Protein AF-0000000073397809 (afdb_homodimer)

Radius of gyration: 17.78 Å; Cα contacts (8 Å, |Δi|>4): 358; chains: 2; bounding box: 43×46×33 Å

Sequence (198 aa):
MPDFILLTRLSPEGLRSPSSLETLEKRTVKEIEQACPGVEWRHCYAILGPYDYLDIFSAPDIETAFKVSAILRTLGRSHAEVWAATEWRAFKAIIDSIGMPDFILLTRLSPEGLRSPSSLETLEKRTVKEIEQACPGVEWRHCYAILGPYDYLDIFSAPDIETAFKVSAILRTLGRSHAEVWAATEWRAFKAIIDSIG

Structure (mmCIF, N/CA/C/O backbone):
data_AF-0000000073397809-model_v1
#
loop_
_entity.id
_entity.type
_entity.pdbx_description
1 polymer 'GYD domain-containing protein'
#
loop_
_atom_site.group_PDB
_atom_site.id
_atom_site.type_symbol
_atom_site.label_atom_id
_atom_site.label_alt_id
_atom_site.label_comp_id
_atom_site.label_asym_id
_atom_site.label_entity_id
_atom_site.label_seq_id
_atom_site.pdbx_PDB_ins_code
_atom_site.Cartn_x
_atom_site.Cartn_y
_atom_site.Cartn_z
_atom_site.occupancy
_atom_site.B_iso_or_equiv
_atom_site.auth_seq_id
_atom_site.auth_comp_id
_atom_site.auth_asym_id
_atom_site.auth_atom_id
_atom_site.pdbx_PDB_model_num
ATOM 1 N N . MET A 1 1 ? -15.461 -0.096 -9.812 1 92.06 1 MET A N 1
ATOM 2 C CA . MET A 1 1 ? -15.078 -1.237 -8.984 1 92.06 1 MET A CA 1
ATOM 3 C C . MET A 1 1 ? -14.227 -0.79 -7.801 1 92.06 1 MET A C 1
ATOM 5 O O . MET A 1 1 ? -13.391 0.106 -7.938 1 92.06 1 MET A O 1
ATOM 9 N N . PRO A 1 2 ? -14.508 -1.405 -6.629 1 95.31 2 PRO A N 1
ATOM 10 C CA . PRO A 1 2 ? -13.703 -1.021 -5.465 1 95.31 2 PRO A CA 1
ATOM 11 C C . PRO A 1 2 ? -12.242 -1.427 -5.605 1 95.31 2 PRO A C 1
ATOM 13 O O . PRO A 1 2 ? -11.922 -2.365 -6.34 1 95.31 2 PRO A O 1
ATOM 16 N N . ASP A 1 3 ? -11.422 -0.668 -4.898 1 97.5 3 ASP A N 1
ATOM 17 C CA . ASP A 1 3 ? -9.992 -0.944 -4.867 1 97.5 3 ASP A CA 1
ATOM 18 C C . ASP A 1 3 ? -9.609 -1.74 -3.619 1 97.5 3 ASP A C 1
ATOM 20 O O . ASP A 1 3 ? -10.289 -1.646 -2.59 1 97.5 3 ASP A O 1
ATOM 24 N N . PHE A 1 4 ? -8.516 -2.486 -3.807 1 98.12 4 PHE A N 1
ATOM 25 C CA . PHE A 1 4 ? -7.98 -3.287 -2.709 1 98.12 4 PHE A CA 1
ATOM 26 C C . PHE A 1 4 ? -6.461 -3.215 -2.674 1 98.12 4 PHE A C 1
ATOM 28 O O . PHE A 1 4 ? -5.816 -3.084 -3.717 1 98.12 4 PHE A O 1
ATOM 35 N N . ILE A 1 5 ? -6.051 -3.27 -1.443 1 98.19 5 ILE A N 1
ATOM 36 C CA . ILE A 1 5 ? -4.621 -3.436 -1.206 1 98.19 5 ILE A CA 1
ATOM 37 C C . ILE A 1 5 ? -4.328 -4.879 -0.811 1 98.19 5 ILE A C 1
ATOM 39 O O . ILE A 1 5 ? -4.996 -5.441 0.061 1 98.19 5 ILE A O 1
ATOM 43 N N . LEU A 1 6 ? -3.42 -5.473 -1.523 1 97.38 6 LEU A N 1
ATOM 44 C CA . LEU A 1 6 ? -2.98 -6.836 -1.237 1 97.38 6 LEU A CA 1
ATOM 45 C C . LEU A 1 6 ? -1.543 -6.848 -0.727 1 97.38 6 LEU A C 1
ATOM 47 O O . LEU A 1 6 ? -0.63 -6.391 -1.419 1 97.38 6 LEU A O 1
ATOM 51 N N . LEU A 1 7 ? -1.368 -7.309 0.522 1 97.19 7 LEU A N 1
ATOM 52 C CA . LEU A 1 7 ? -0.037 -7.461 1.1 1 97.19 7 LEU A CA 1
ATOM 53 C C . LEU A 1 7 ? 0.373 -8.93 1.135 1 97.19 7 LEU A C 1
ATOM 55 O O . LEU A 1 7 ? -0.362 -9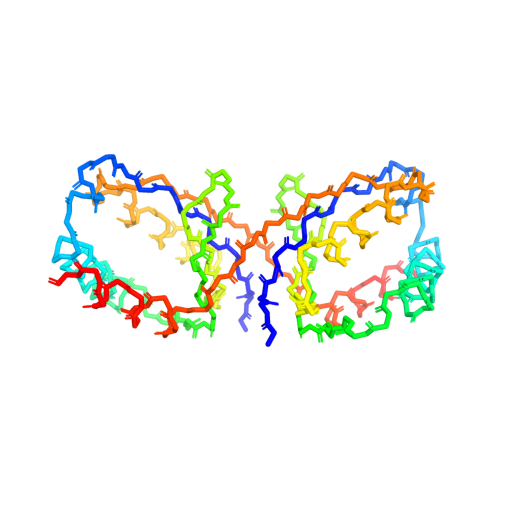.773 1.655 1 97.19 7 LEU A O 1
ATOM 59 N N . THR A 1 8 ? 1.57 -9.211 0.56 1 95.69 8 THR A N 1
ATOM 60 C CA . THR A 1 8 ? 2.016 -10.594 0.417 1 95.69 8 THR A CA 1
ATOM 61 C C . THR A 1 8 ? 3.391 -10.781 1.051 1 95.69 8 THR A C 1
ATOM 63 O O . THR A 1 8 ? 4.285 -9.953 0.866 1 95.69 8 THR A O 1
ATOM 66 N N . ARG A 1 9 ? 3.51 -11.812 1.874 1 94.56 9 ARG A N 1
ATOM 67 C CA . ARG A 1 9 ? 4.789 -12.32 2.359 1 94.56 9 ARG A CA 1
ATOM 68 C C . ARG A 1 9 ? 5.078 -13.703 1.798 1 94.56 9 ARG A C 1
ATOM 70 O O . ARG A 1 9 ? 4.266 -14.617 1.948 1 94.56 9 ARG A O 1
ATOM 77 N N . LEU A 1 10 ? 6.227 -13.844 1.147 1 91.44 10 LEU A N 1
ATOM 78 C CA . LEU A 1 10 ? 6.578 -15.125 0.535 1 91.44 10 LEU A CA 1
ATOM 79 C C . LEU A 1 10 ? 7.215 -16.062 1.558 1 91.44 10 LEU A C 1
ATOM 81 O O . LEU A 1 10 ? 7.953 -15.609 2.438 1 91.44 10 LEU A O 1
ATOM 85 N N . SER A 1 11 ? 6.859 -17.25 1.375 1 88.12 11 SER A N 1
ATOM 86 C CA . SER A 1 11 ? 7.551 -18.266 2.166 1 88.12 11 SER A CA 1
ATOM 87 C C . SER A 1 11 ? 9 -18.422 1.719 1 88.12 11 SER A C 1
ATOM 89 O O . SER A 1 11 ? 9.367 -17.984 0.627 1 88.12 11 SER A O 1
ATOM 91 N N . PRO A 1 12 ? 9.789 -19 2.6 1 84 12 PRO A N 1
ATOM 92 C CA . PRO A 1 12 ? 11.18 -19.234 2.209 1 84 12 PRO A CA 1
ATOM 93 C C . PRO A 1 12 ? 11.297 -20.062 0.926 1 84 12 PRO A C 1
ATOM 95 O O . PRO A 1 12 ? 12.203 -19.828 0.121 1 84 12 PRO A O 1
ATOM 98 N N . GLU A 1 13 ? 10.406 -20.984 0.665 1 78.62 13 GLU A N 1
ATOM 99 C CA . GLU A 1 13 ? 10.414 -21.797 -0.543 1 78.62 13 GLU A CA 1
ATOM 100 C C . GLU A 1 13 ? 10.172 -20.953 -1.788 1 78.62 13 GLU A C 1
ATOM 102 O O . GLU A 1 13 ? 10.688 -21.266 -2.865 1 78.62 13 GLU A O 1
ATOM 107 N N . GLY A 1 14 ? 9.398 -19.891 -1.672 1 72.31 14 GLY A N 1
ATOM 108 C CA . GLY A 1 14 ? 9.109 -18.984 -2.771 1 72.31 14 GLY A CA 1
ATOM 109 C C . GLY A 1 14 ? 10.266 -18.078 -3.123 1 72.31 14 GLY A C 1
ATOM 110 O O . GLY A 1 14 ? 10.352 -17.578 -4.246 1 72.31 14 GLY A O 1
ATOM 111 N N . LEU A 1 15 ? 11.156 -17.875 -2.17 1 76.44 15 LEU A N 1
ATOM 112 C CA . LEU A 1 15 ? 12.258 -16.938 -2.361 1 76.44 15 LEU A CA 1
ATOM 113 C C . LEU A 1 15 ? 13.555 -17.672 -2.674 1 76.44 15 LEU A C 1
ATOM 115 O O . LEU A 1 15 ? 14.633 -17.078 -2.635 1 76.44 15 LEU A O 1
ATOM 119 N N . ARG A 1 16 ? 13.555 -18.844 -3.152 1 75.12 16 ARG A N 1
ATOM 120 C CA . ARG A 1 16 ? 14.742 -19.688 -3.289 1 75.12 16 ARG A CA 1
ATOM 121 C C . ARG A 1 16 ? 15.656 -19.172 -4.391 1 75.12 16 ARG A C 1
ATOM 123 O O . ARG A 1 16 ? 16.875 -19.203 -4.254 1 75.12 16 ARG A O 1
ATOM 130 N N . SER A 1 17 ? 15.031 -18.828 -5.508 1 80 17 SER A N 1
ATOM 131 C CA . SER A 1 17 ? 15.805 -18.312 -6.633 1 80 17 SER A CA 1
ATOM 132 C C . SER A 1 17 ? 14.984 -17.344 -7.477 1 80 17 SER A C 1
ATOM 134 O O . SER A 1 17 ? 13.75 -17.344 -7.406 1 80 17 SER A O 1
ATOM 136 N N . PRO A 1 18 ? 15.719 -16.516 -8.156 1 81.94 18 PRO A N 1
ATOM 137 C CA . PRO A 1 18 ? 15.008 -15.633 -9.086 1 81.94 18 PRO A CA 1
ATOM 138 C C . PRO A 1 18 ? 14.094 -16.391 -10.047 1 81.94 18 PRO A C 1
ATOM 140 O O . PRO A 1 18 ? 12.992 -15.938 -10.359 1 81.94 18 PRO A O 1
ATOM 143 N N . SER A 1 19 ? 14.523 -17.453 -10.516 1 82.19 19 SER A N 1
ATOM 144 C CA . SER A 1 19 ? 13.727 -18.281 -11.422 1 82.19 19 SER A CA 1
ATOM 145 C C . SER A 1 19 ? 12.477 -18.812 -10.727 1 82.19 19 SER A C 1
ATOM 147 O O . SER A 1 19 ? 11.406 -18.891 -11.336 1 82.19 19 SER A O 1
ATOM 149 N N . SER A 1 20 ? 12.617 -19.125 -9.539 1 83.19 20 SER A N 1
ATOM 150 C CA . SER A 1 20 ? 11.492 -19.625 -8.766 1 83.19 20 SER A CA 1
ATOM 151 C C . SER A 1 20 ? 10.43 -18.547 -8.57 1 83.19 20 SER A C 1
ATOM 153 O O . SER A 1 20 ? 9.234 -18.812 -8.648 1 83.19 20 SER A O 1
ATOM 155 N N . LEU A 1 21 ? 10.875 -17.359 -8.398 1 83 21 LEU A N 1
ATOM 156 C CA . LEU A 1 21 ? 9.969 -16.234 -8.219 1 83 21 LEU A CA 1
ATOM 157 C C . LEU A 1 21 ? 9.18 -15.969 -9.492 1 83 21 LEU A C 1
ATOM 159 O O . LEU A 1 21 ? 7.977 -15.703 -9.438 1 83 21 LEU A O 1
ATOM 163 N N . GLU A 1 22 ? 9.898 -16 -10.562 1 84.19 22 GLU A N 1
ATOM 164 C CA . GLU A 1 22 ? 9.25 -15.773 -11.852 1 84.19 22 GLU A CA 1
ATOM 165 C C . GLU A 1 22 ? 8.188 -16.828 -12.133 1 84.19 22 GLU A C 1
ATOM 167 O O . GLU A 1 22 ? 7.09 -16.516 -12.602 1 84.19 22 GLU A O 1
ATOM 172 N N . THR A 1 23 ? 8.57 -18.047 -11.914 1 85.25 23 THR A N 1
ATOM 173 C CA . THR A 1 23 ? 7.641 -19.156 -12.133 1 85.25 23 THR A CA 1
ATOM 174 C C . THR A 1 23 ? 6.406 -19.016 -11.25 1 85.25 23 THR A C 1
ATOM 176 O O . THR A 1 23 ? 5.281 -19.203 -11.703 1 85.25 23 THR A O 1
ATOM 179 N N . LEU A 1 24 ? 6.648 -18.688 -10 1 84.12 24 LEU A N 1
ATOM 180 C CA . LEU A 1 24 ? 5.559 -18.484 -9.055 1 84.12 24 LEU A CA 1
ATOM 181 C C . LEU A 1 24 ? 4.652 -17.344 -9.492 1 84.12 24 LEU A C 1
ATOM 183 O O . LEU A 1 24 ? 3.424 -17.469 -9.445 1 84.12 24 LEU A O 1
ATOM 187 N N . GLU A 1 25 ? 5.23 -16.266 -9.852 1 85.94 25 GLU A N 1
ATOM 188 C CA . GLU A 1 25 ? 4.469 -15.117 -10.328 1 85.94 25 GLU A CA 1
ATOM 189 C C . GLU A 1 25 ? 3.58 -15.5 -11.508 1 85.94 25 GLU A C 1
ATOM 191 O O . GLU A 1 25 ? 2.391 -15.172 -11.523 1 85.94 25 GLU A O 1
ATOM 196 N N . LYS A 1 26 ? 4.156 -16.188 -12.516 1 88.75 26 LYS A N 1
ATOM 197 C CA . LYS A 1 26 ? 3.416 -16.578 -13.711 1 88.75 26 LYS A CA 1
ATOM 198 C C . LYS A 1 26 ? 2.256 -17.516 -13.359 1 88.75 26 LYS A C 1
ATOM 200 O O . LYS A 1 26 ? 1.149 -17.359 -13.883 1 88.75 26 LYS A O 1
ATOM 205 N N . ARG A 1 27 ? 2.551 -18.438 -12.531 1 89.75 27 ARG A N 1
ATOM 206 C CA . ARG A 1 27 ? 1.516 -19.375 -12.102 1 89.75 27 ARG A CA 1
ATOM 207 C C . ARG A 1 27 ? 0.392 -18.641 -11.375 1 89.75 27 ARG A C 1
ATOM 209 O O . ARG A 1 27 ? -0.787 -18.875 -11.648 1 89.75 27 ARG A O 1
ATOM 216 N N . THR A 1 28 ? 0.747 -17.828 -10.422 1 90.75 28 THR A N 1
ATOM 217 C CA . THR A 1 28 ? -0.218 -17.078 -9.617 1 90.75 28 THR A CA 1
ATOM 218 C C . THR A 1 28 ? -1.094 -16.203 -10.5 1 90.75 28 THR A C 1
ATOM 220 O O . THR A 1 28 ? -2.32 -16.203 -10.375 1 90.75 28 THR A O 1
ATOM 223 N N . VAL A 1 29 ? -0.508 -15.516 -11.438 1 89.06 29 VAL A N 1
ATOM 224 C CA . VAL A 1 29 ? -1.222 -14.617 -12.336 1 89.06 29 VAL A CA 1
ATOM 225 C C . VAL A 1 29 ? -2.203 -15.414 -13.195 1 89.06 29 VAL A C 1
ATOM 227 O O . VAL A 1 29 ? -3.359 -15.016 -13.359 1 89.06 29 VAL A O 1
ATOM 230 N N . LYS A 1 30 ? -1.712 -16.469 -13.719 1 92.88 30 LYS A N 1
ATOM 231 C CA . LYS A 1 30 ? -2.559 -17.328 -14.547 1 92.88 30 LYS A CA 1
ATOM 232 C C . LYS A 1 30 ? -3.77 -17.828 -13.766 1 92.88 30 LYS A C 1
ATOM 234 O O . LYS A 1 30 ? -4.895 -17.797 -14.273 1 92.88 30 LYS A O 1
ATOM 239 N N . GLU A 1 31 ? -3.555 -18.297 -12.578 1 94.44 31 GLU A N 1
ATOM 240 C CA . GLU A 1 31 ? -4.637 -18.797 -11.742 1 94.44 31 GLU A CA 1
ATOM 241 C C . GLU A 1 31 ? -5.648 -17.703 -11.414 1 94.44 31 GLU A C 1
ATOM 243 O O . GLU A 1 31 ? -6.855 -17.938 -11.461 1 94.44 31 GLU A O 1
ATOM 248 N N . ILE A 1 32 ? -5.199 -16.562 -11.086 1 94.44 32 ILE A N 1
ATOM 249 C CA . ILE A 1 32 ? -6.078 -15.453 -10.742 1 94.44 32 ILE A CA 1
ATOM 250 C C . ILE A 1 32 ? -6.871 -15.016 -11.969 1 94.44 32 ILE A C 1
ATOM 252 O O . ILE A 1 32 ? -8.07 -14.742 -11.875 1 94.44 32 ILE A O 1
ATOM 256 N N . GLU A 1 33 ? -6.215 -14.93 -13.086 1 92.88 33 GLU A N 1
ATOM 257 C CA . GLU A 1 33 ? -6.883 -14.547 -14.328 1 92.88 33 GLU A CA 1
ATOM 258 C C . GLU A 1 33 ? -8.023 -15.508 -14.656 1 92.88 33 GLU A C 1
ATOM 260 O O . GLU A 1 33 ? -9.078 -15.086 -15.141 1 92.88 33 GLU A O 1
ATOM 265 N N . GLN A 1 34 ? -7.805 -16.719 -14.438 1 94.69 34 GLN A N 1
ATOM 266 C CA . GLN A 1 34 ? -8.789 -17.734 -14.742 1 94.69 34 GLN A CA 1
ATOM 267 C C . GLN A 1 34 ? -9.922 -17.734 -13.719 1 94.69 34 GLN A C 1
ATOM 269 O O . GLN A 1 34 ? -11.102 -17.797 -14.078 1 94.69 34 GLN A O 1
ATOM 274 N N . ALA A 1 35 ? -9.617 -17.656 -12.469 1 95.25 35 ALA A N 1
ATOM 275 C CA . ALA A 1 35 ? -10.57 -17.828 -11.375 1 95.25 35 ALA A CA 1
ATOM 276 C C . ALA A 1 35 ? -11.289 -16.531 -11.047 1 95.25 35 ALA A C 1
ATOM 278 O O . ALA A 1 35 ? -12.375 -16.547 -10.469 1 95.25 35 ALA A O 1
ATOM 279 N N . CYS A 1 36 ? -10.781 -15.414 -11.266 1 95.62 36 CYS A N 1
ATOM 280 C CA . CYS A 1 36 ? -11.312 -14.117 -10.867 1 95.62 36 CYS A CA 1
ATOM 281 C C . CYS A 1 36 ? -11.328 -13.156 -12.047 1 95.62 36 CYS A C 1
ATOM 283 O O . CYS A 1 36 ? -10.648 -12.125 -12.031 1 95.62 36 CYS A O 1
ATOM 285 N N . PRO A 1 37 ? -12.32 -13.57 -12.914 1 88.56 37 PRO A N 1
ATOM 286 C CA . PRO A 1 37 ? -12.453 -12.633 -14.031 1 88.56 37 PRO A CA 1
ATOM 287 C C . PRO A 1 37 ? -12.938 -11.258 -13.594 1 88.56 37 PRO A C 1
ATOM 289 O O . PRO A 1 37 ? -13.742 -11.148 -12.664 1 88.56 37 PRO A O 1
ATOM 292 N N . GLY A 1 38 ? -12.281 -10.211 -13.859 1 93.25 38 GLY A N 1
ATOM 293 C CA . GLY A 1 38 ? -12.688 -8.859 -13.516 1 93.25 38 GLY A CA 1
ATOM 294 C C . GLY A 1 38 ? -11.688 -8.141 -12.633 1 93.25 38 GLY A C 1
ATOM 295 O O . GLY A 1 38 ? -11.867 -6.957 -12.32 1 93.25 38 GLY A O 1
ATOM 296 N N . VAL A 1 39 ? -10.805 -8.977 -12.141 1 96 39 VAL A N 1
ATOM 297 C CA . VAL A 1 39 ? -9.734 -8.344 -11.375 1 96 39 VAL A CA 1
ATOM 298 C C . VAL A 1 39 ? -8.836 -7.535 -12.312 1 96 39 VAL A C 1
ATOM 300 O O . VAL A 1 39 ? -8.492 -7.996 -13.398 1 96 39 VAL A O 1
ATOM 303 N N . GLU A 1 40 ? -8.555 -6.301 -11.961 1 96 40 GLU A N 1
ATOM 304 C CA . GLU A 1 40 ? -7.633 -5.441 -12.695 1 96 40 GLU A CA 1
ATOM 305 C C . GLU A 1 40 ? -6.465 -5.004 -11.812 1 96 40 GLU A C 1
ATOM 307 O O . GLU A 1 40 ? -6.66 -4.32 -10.812 1 96 40 GLU A O 1
ATOM 312 N N . TRP A 1 41 ? -5.34 -5.371 -12.25 1 94.69 41 TRP A N 1
ATOM 313 C CA . TRP A 1 41 ? -4.129 -4.992 -11.523 1 94.69 41 TRP A CA 1
ATOM 314 C C . TRP A 1 41 ? -3.719 -3.562 -11.859 1 94.69 41 TRP A C 1
ATOM 316 O O . TRP A 1 41 ? -3.682 -3.178 -13.031 1 94.69 41 TRP A O 1
ATOM 326 N N . ARG A 1 42 ? -3.379 -2.775 -10.82 1 94.5 42 ARG A N 1
ATOM 327 C CA . ARG A 1 42 ? -3.029 -1.374 -11.023 1 94.5 42 ARG A CA 1
ATOM 328 C C . ARG A 1 42 ? -1.549 -1.134 -10.75 1 94.5 42 ARG A C 1
ATOM 330 O O . ARG A 1 42 ? -0.825 -0.633 -11.609 1 94.5 42 ARG A O 1
ATOM 337 N N . HIS A 1 43 ? -1.15 -1.484 -9.562 1 95 43 HIS A N 1
ATOM 338 C CA . HIS A 1 43 ? 0.241 -1.293 -9.172 1 95 43 HIS A CA 1
ATOM 339 C C . HIS A 1 43 ? 0.775 -2.51 -8.422 1 95 43 HIS A C 1
ATOM 341 O O . HIS A 1 43 ? 0.02 -3.205 -7.738 1 95 43 HIS A O 1
ATOM 347 N N . CYS A 1 44 ? 1.996 -2.779 -8.633 1 95.19 44 CYS A N 1
ATOM 348 C CA . CYS A 1 44 ? 2.729 -3.779 -7.863 1 95.19 44 CYS A CA 1
ATOM 349 C C . CYS A 1 44 ? 4.086 -3.244 -7.426 1 95.19 44 CYS A C 1
ATOM 351 O O . CYS A 1 44 ? 4.832 -2.693 -8.242 1 95.19 44 CYS A O 1
ATOM 353 N N . TYR A 1 45 ? 4.336 -3.373 -6.117 1 96.88 45 TYR A N 1
ATOM 354 C CA . TYR A 1 45 ? 5.602 -2.922 -5.547 1 96.88 45 TYR A CA 1
ATOM 355 C C . TYR A 1 45 ? 6.285 -4.047 -4.781 1 96.88 45 TYR A C 1
ATOM 357 O O . TYR A 1 45 ? 5.629 -4.797 -4.055 1 96.88 45 TYR A O 1
ATOM 365 N N . ALA A 1 46 ? 7.609 -4.133 -4.984 1 95.75 46 ALA A N 1
ATOM 366 C CA . ALA A 1 46 ? 8.438 -4.824 -4 1 95.75 46 ALA A CA 1
ATOM 367 C C . ALA A 1 46 ? 8.766 -3.912 -2.824 1 95.75 46 ALA A C 1
ATOM 369 O O . ALA A 1 46 ? 9.086 -2.734 -3.014 1 95.75 46 ALA A O 1
ATOM 370 N N . ILE A 1 47 ? 8.656 -4.457 -1.576 1 96 47 ILE A N 1
ATOM 371 C CA . ILE A 1 47 ? 8.719 -3.602 -0.396 1 96 47 ILE A CA 1
ATOM 372 C C . ILE A 1 47 ? 9.805 -4.113 0.552 1 96 47 ILE A C 1
ATOM 374 O O . ILE A 1 47 ? 10.055 -5.32 0.625 1 96 47 ILE A O 1
ATOM 378 N N . LEU A 1 48 ? 10.523 -3.125 1.108 1 93.62 48 LEU A N 1
ATOM 379 C CA . LEU A 1 48 ? 11.359 -3.41 2.271 1 93.62 48 LEU A CA 1
ATOM 380 C C . LEU A 1 48 ? 10.602 -3.125 3.564 1 93.62 48 LEU A C 1
ATOM 382 O O . LEU A 1 48 ? 10.711 -2.037 4.129 1 93.62 48 LEU A O 1
ATOM 386 N N . GLY A 1 49 ? 9.852 -3.982 4.047 1 93.06 49 GLY A N 1
ATOM 387 C CA . GLY A 1 49 ? 8.984 -3.953 5.219 1 93.06 49 GLY A CA 1
ATOM 388 C C . GLY A 1 49 ? 8.547 -5.332 5.672 1 93.06 49 GLY A C 1
ATOM 389 O O . GLY A 1 49 ? 9.219 -6.324 5.391 1 93.06 49 GLY A O 1
ATOM 390 N N . PRO A 1 50 ? 7.496 -5.359 6.473 1 94.62 50 PRO A N 1
ATOM 391 C CA . PRO A 1 50 ? 7.086 -6.656 7.023 1 94.62 50 PRO A CA 1
ATOM 392 C C . PRO A 1 50 ? 6.512 -7.594 5.965 1 94.62 50 PRO A C 1
ATOM 394 O O . PRO A 1 50 ? 6.242 -8.758 6.25 1 94.62 50 PRO A O 1
ATOM 397 N N . TYR A 1 51 ? 6.266 -7.109 4.77 1 95.69 51 TYR A N 1
ATOM 398 C CA . TYR A 1 51 ? 5.828 -7.883 3.613 1 95.69 51 TYR A CA 1
ATOM 399 C C . TYR A 1 51 ? 6.844 -7.797 2.482 1 95.69 51 TYR A C 1
ATOM 401 O O . TYR A 1 51 ? 7.77 -6.984 2.531 1 95.69 51 TYR A O 1
ATOM 409 N N . ASP A 1 52 ? 6.664 -8.625 1.514 1 94.44 52 ASP A N 1
ATOM 410 C CA . ASP A 1 52 ? 7.578 -8.625 0.375 1 94.44 52 ASP A CA 1
ATOM 411 C C . ASP A 1 52 ? 7.004 -7.82 -0.789 1 94.44 52 ASP A C 1
ATOM 413 O O . ASP A 1 52 ? 7.75 -7.184 -1.536 1 94.44 52 ASP A O 1
ATOM 417 N N . TYR A 1 53 ? 5.621 -7.867 -0.874 1 95.44 53 TYR A N 1
ATOM 418 C CA . TYR A 1 53 ? 4.977 -7.191 -1.994 1 95.44 53 TYR A CA 1
ATOM 419 C C . TYR A 1 53 ? 3.721 -6.457 -1.538 1 95.44 53 TYR A C 1
ATOM 421 O O . TYR A 1 53 ? 3.041 -6.895 -0.607 1 95.44 53 TYR A O 1
ATOM 429 N N . LEU A 1 54 ? 3.461 -5.395 -2.221 1 97.38 54 LEU A N 1
ATOM 430 C CA . LEU A 1 54 ? 2.203 -4.664 -2.119 1 97.38 54 LEU A CA 1
ATOM 431 C C . LEU A 1 54 ? 1.58 -4.457 -3.494 1 97.38 54 LEU A C 1
ATOM 433 O O . LEU A 1 54 ? 2.207 -3.881 -4.387 1 97.38 54 LEU A O 1
ATOM 437 N N . ASP A 1 55 ? 0.406 -4.922 -3.639 1 96.88 55 ASP A N 1
ATOM 438 C CA . ASP A 1 55 ? -0.342 -4.758 -4.883 1 96.88 55 ASP A CA 1
ATOM 439 C C . ASP A 1 55 ? -1.6 -3.922 -4.66 1 96.88 55 ASP A C 1
ATOM 441 O O . ASP A 1 55 ? -2.236 -4.012 -3.607 1 96.88 55 ASP A O 1
ATOM 445 N N . ILE A 1 56 ? -1.892 -3.156 -5.59 1 97.69 56 ILE A N 1
ATOM 446 C CA . ILE A 1 56 ? -3.172 -2.463 -5.668 1 97.69 56 ILE A CA 1
ATOM 447 C C . ILE A 1 56 ? -3.969 -2.98 -6.863 1 97.69 56 ILE A C 1
ATOM 449 O O . ILE A 1 56 ? -3.453 -3.033 -7.984 1 97.69 56 ILE A O 1
ATOM 453 N N . PHE A 1 57 ? -5.16 -3.412 -6.59 1 97.06 57 PHE A N 1
ATOM 454 C CA . PHE A 1 57 ? -5.984 -3.936 -7.676 1 97.06 57 PHE A CA 1
ATOM 455 C C . PHE A 1 57 ? -7.453 -3.588 -7.453 1 97.06 57 PHE A C 1
ATOM 457 O O . PHE A 1 57 ? -7.844 -3.189 -6.355 1 97.06 57 PHE A O 1
ATOM 464 N N . SER A 1 58 ? -8.125 -3.615 -8.531 1 97.38 58 SER A N 1
ATOM 465 C CA . SER A 1 58 ? -9.578 -3.471 -8.453 1 97.38 58 SER A CA 1
ATOM 466 C C . SER A 1 58 ? -10.281 -4.801 -8.703 1 97.38 58 SER A C 1
ATOM 468 O O . SER A 1 58 ? -9.758 -5.656 -9.422 1 97.38 58 SER A O 1
ATOM 470 N N . ALA A 1 59 ? -11.352 -5.051 -8.055 1 97.5 59 ALA A N 1
ATOM 471 C CA . ALA A 1 59 ? -12.195 -6.234 -8.203 1 97.5 59 ALA A CA 1
ATOM 472 C C . ALA A 1 59 ? -13.672 -5.867 -8.172 1 97.5 59 ALA A C 1
ATOM 474 O O . ALA A 1 59 ? -14.047 -4.832 -7.621 1 97.5 59 ALA A O 1
ATOM 475 N N . PRO A 1 60 ? -14.523 -6.715 -8.766 1 96.56 60 PRO A N 1
ATOM 476 C CA . PRO A 1 60 ? -15.945 -6.379 -8.82 1 96.56 60 PRO A CA 1
ATOM 477 C C . PRO A 1 60 ? -16.609 -6.383 -7.445 1 96.56 60 PRO A C 1
ATOM 479 O O . PRO A 1 60 ? -17.625 -5.723 -7.246 1 96.56 60 PRO A O 1
ATOM 482 N N . ASP A 1 61 ? -16.094 -7.191 -6.516 1 95 61 ASP A N 1
ATOM 483 C CA . ASP A 1 61 ? -16.641 -7.273 -5.168 1 95 61 ASP A CA 1
ATOM 484 C C . ASP A 1 61 ? -15.625 -7.844 -4.184 1 95 61 ASP A C 1
ATOM 486 O O . ASP A 1 61 ? -14.531 -8.234 -4.582 1 95 61 ASP A O 1
ATOM 490 N N . ILE A 1 62 ? -16.062 -7.855 -2.889 1 93.75 62 ILE A N 1
ATOM 491 C CA . ILE A 1 62 ? -15.156 -8.281 -1.827 1 93.75 62 ILE A CA 1
ATOM 492 C C . ILE A 1 62 ? -14.922 -9.781 -1.92 1 93.75 62 ILE A C 1
ATOM 494 O O . ILE A 1 62 ? -13.828 -10.266 -1.608 1 93.75 62 ILE A O 1
ATOM 498 N N . GLU A 1 63 ? -15.922 -10.477 -2.303 1 95.31 63 GLU A N 1
ATOM 499 C CA . GLU A 1 63 ? -15.773 -11.922 -2.443 1 95.31 63 GLU A CA 1
ATOM 500 C C . GLU A 1 63 ? -14.68 -12.266 -3.447 1 95.31 63 GLU A C 1
ATOM 502 O O . GLU A 1 63 ? -13.844 -13.133 -3.188 1 95.31 63 GLU A O 1
ATOM 507 N N . THR A 1 64 ? -14.711 -11.562 -4.566 1 96.94 64 THR A N 1
ATOM 508 C CA . THR A 1 64 ? -13.68 -11.773 -5.582 1 96.94 64 THR A CA 1
ATOM 509 C C . THR A 1 64 ? -12.305 -11.375 -5.051 1 96.94 64 THR A C 1
ATOM 511 O O . THR A 1 64 ? -11.32 -12.078 -5.293 1 96.94 64 THR A O 1
ATOM 514 N N . ALA A 1 65 ? -12.25 -10.281 -4.371 1 96.38 65 ALA A N 1
ATOM 515 C CA . ALA A 1 65 ? -10.984 -9.852 -3.773 1 96.38 65 ALA A CA 1
ATOM 516 C C . ALA A 1 65 ? -10.469 -10.898 -2.785 1 96.38 65 ALA A C 1
ATOM 518 O O . ALA A 1 65 ? -9.273 -11.18 -2.746 1 96.38 65 ALA A O 1
ATOM 519 N N . PHE A 1 66 ? -11.344 -11.438 -2.006 1 95.12 66 PHE A N 1
ATOM 520 C CA . PHE A 1 66 ? -10.969 -12.477 -1.052 1 95.12 66 PHE A CA 1
ATOM 521 C C . PHE A 1 66 ? -10.477 -13.727 -1.774 1 95.12 66 PHE A C 1
ATOM 523 O O . PHE A 1 66 ? -9.539 -14.383 -1.317 1 95.12 66 PHE A O 1
ATOM 530 N N . LYS A 1 67 ? -11.133 -14.031 -2.822 1 96.12 67 LYS A N 1
ATOM 531 C CA . LYS A 1 67 ? -10.719 -15.18 -3.627 1 96.12 67 LYS A CA 1
ATOM 532 C C . LYS A 1 67 ? -9.281 -15.023 -4.109 1 96.12 67 LYS A C 1
ATOM 534 O O . LYS A 1 67 ? -8.523 -15.992 -4.148 1 96.12 67 LYS A O 1
ATOM 539 N N . VAL A 1 68 ? -8.898 -13.836 -4.484 1 96.12 68 VAL A N 1
ATOM 540 C CA . VAL A 1 68 ? -7.523 -13.562 -4.895 1 96.12 68 VAL A CA 1
ATOM 541 C C . VAL A 1 68 ? -6.562 -13.961 -3.777 1 96.12 68 VAL A C 1
ATOM 543 O O . VAL A 1 68 ? -5.586 -14.68 -4.02 1 96.12 68 VAL A O 1
ATOM 546 N N . SER A 1 69 ? -6.809 -13.516 -2.52 1 94.75 69 SER A N 1
ATOM 547 C CA . SER A 1 69 ? -5.941 -13.852 -1.395 1 94.75 69 SER A CA 1
ATOM 548 C C . SER A 1 69 ? -5.953 -15.344 -1.111 1 94.75 69 SER A C 1
ATOM 550 O O . SER A 1 69 ? -4.922 -15.93 -0.768 1 94.75 69 SER A O 1
ATOM 552 N N . ALA A 1 70 ? -7.164 -15.938 -1.257 1 94.69 70 ALA A N 1
ATOM 553 C CA . ALA A 1 70 ? -7.285 -17.375 -1.019 1 94.69 70 ALA A CA 1
ATOM 554 C C . ALA A 1 70 ? -6.441 -18.172 -2.008 1 94.69 70 ALA A C 1
ATOM 556 O O . ALA A 1 70 ? -5.762 -19.125 -1.628 1 94.69 70 ALA A O 1
ATOM 557 N N . ILE A 1 71 ? -6.438 -17.734 -3.238 1 94.38 71 ILE A N 1
ATOM 558 C CA . ILE A 1 71 ? -5.637 -18.391 -4.27 1 94.38 71 ILE A CA 1
ATOM 559 C C . ILE A 1 71 ? -4.156 -18.312 -3.906 1 94.38 71 ILE A C 1
ATOM 561 O O . ILE A 1 71 ? -3.445 -19.312 -3.938 1 94.38 71 ILE A O 1
ATOM 565 N N . LEU A 1 72 ? -3.674 -17.156 -3.525 1 92.19 72 LEU A N 1
ATOM 566 C CA . LEU A 1 72 ? -2.275 -16.969 -3.15 1 92.19 72 LEU A CA 1
ATOM 567 C C . LEU A 1 72 ? -1.898 -17.875 -1.983 1 92.19 72 LEU A C 1
ATOM 569 O O . LEU A 1 72 ? -0.824 -18.484 -1.985 1 92.19 72 LEU A O 1
ATOM 573 N N . ARG A 1 73 ? -2.775 -17.969 -1.042 1 89.69 73 ARG A N 1
ATOM 574 C CA . ARG A 1 73 ? -2.506 -18.75 0.155 1 89.69 73 ARG A CA 1
ATOM 575 C C . ARG A 1 73 ? -2.518 -20.25 -0.159 1 89.69 73 ARG A C 1
ATOM 577 O O . ARG A 1 73 ? -1.745 -21.016 0.418 1 89.69 73 ARG A O 1
ATOM 584 N N . THR A 1 74 ? -3.365 -20.625 -1.034 1 88.94 74 THR A N 1
ATOM 585 C CA . THR A 1 74 ? -3.5 -22.047 -1.343 1 88.94 74 THR A CA 1
ATOM 586 C C . THR A 1 74 ? -2.303 -22.547 -2.146 1 88.94 74 THR A C 1
ATOM 588 O O . THR A 1 74 ? -1.964 -23.734 -2.1 1 88.94 74 THR A O 1
ATOM 591 N N . LEU A 1 75 ? -1.665 -21.594 -2.805 1 86.62 75 LEU A N 1
ATOM 592 C CA . LEU A 1 75 ? -0.47 -21.969 -3.553 1 86.62 75 LEU A CA 1
ATOM 593 C C . LEU A 1 75 ? 0.702 -22.234 -2.611 1 86.62 75 LEU A C 1
ATOM 595 O O . LEU A 1 75 ? 1.701 -22.828 -3.008 1 86.62 75 LEU A O 1
ATOM 599 N N . GLY A 1 76 ? 0.537 -22.016 -1.274 1 77.5 76 GLY A N 1
ATOM 600 C CA . GLY A 1 76 ? 1.432 -22.422 -0.203 1 77.5 76 GLY A CA 1
ATOM 601 C C . GLY A 1 76 ? 2.719 -21.609 -0.162 1 77.5 76 GLY A C 1
ATOM 602 O O . GLY A 1 76 ? 3.615 -21.906 0.629 1 77.5 76 GLY A O 1
ATOM 603 N N . ARG A 1 77 ? 2.865 -20.625 -0.872 1 76.75 77 ARG A N 1
ATOM 604 C CA . ARG A 1 77 ? 4.148 -19.938 -0.929 1 76.75 77 ARG A CA 1
ATOM 605 C C . ARG A 1 77 ? 4.012 -18.5 -0.454 1 76.75 77 ARG A C 1
ATOM 607 O O . ARG A 1 77 ? 4.953 -17.703 -0.567 1 76.75 77 ARG A O 1
ATOM 614 N N . SER A 1 78 ? 2.781 -18.281 0.218 1 88.31 78 SER A N 1
ATOM 615 C CA . SER A 1 78 ? 2.641 -16.875 0.584 1 88.31 78 SER A CA 1
ATOM 616 C C . SER A 1 78 ? 1.609 -16.703 1.692 1 88.31 78 SER A C 1
ATOM 618 O O . SER A 1 78 ? 0.711 -17.531 1.854 1 88.31 78 SER A O 1
ATOM 620 N N . HIS A 1 79 ? 1.858 -15.812 2.58 1 93 79 HIS A N 1
ATOM 621 C CA . HIS A 1 79 ? 0.826 -15.148 3.371 1 93 79 HIS A CA 1
ATOM 622 C C . HIS A 1 79 ? 0.286 -13.914 2.652 1 93 79 HIS A C 1
ATOM 624 O O . HIS A 1 79 ? 1.057 -13.125 2.104 1 93 79 HIS A O 1
ATOM 630 N N . ALA A 1 80 ? -1.003 -13.852 2.641 1 94.62 80 ALA A N 1
ATOM 631 C CA . ALA A 1 80 ? -1.611 -12.758 1.888 1 94.62 80 ALA A CA 1
ATOM 632 C C . ALA A 1 80 ? -2.77 -12.141 2.662 1 94.62 80 ALA A C 1
ATOM 634 O O . ALA A 1 80 ? -3.635 -12.852 3.176 1 94.62 80 ALA A O 1
ATOM 635 N N . GLU A 1 81 ? -2.77 -10.805 2.756 1 95.19 81 GLU A N 1
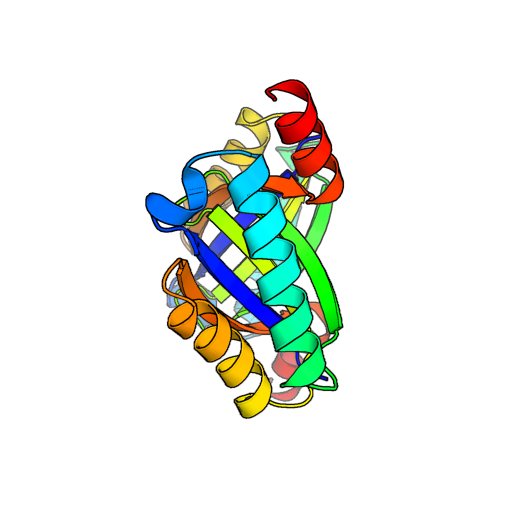ATOM 636 C CA . GLU A 1 81 ? -3.852 -10.016 3.334 1 95.19 81 GLU A CA 1
ATOM 637 C C . GLU A 1 81 ? -4.441 -9.047 2.307 1 95.19 81 GLU A C 1
ATOM 639 O O . GLU A 1 81 ? -3.705 -8.438 1.531 1 95.19 81 GLU A O 1
ATOM 644 N N . VAL A 1 82 ? -5.75 -8.961 2.375 1 96.62 82 VAL A N 1
ATOM 645 C CA . VAL A 1 82 ? -6.438 -8.023 1.491 1 96.62 82 VAL A CA 1
ATOM 646 C C . VAL A 1 82 ? -7.188 -6.988 2.322 1 96.62 82 VAL A C 1
ATOM 648 O O . VAL A 1 82 ? -7.93 -7.34 3.242 1 96.62 82 VAL A O 1
ATOM 651 N N . TRP A 1 83 ? -6.941 -5.758 1.979 1 97.19 83 TRP A N 1
ATOM 652 C CA . TRP A 1 83 ? -7.625 -4.648 2.639 1 97.19 83 TRP A CA 1
ATOM 653 C C . TRP A 1 83 ? -8.461 -3.854 1.642 1 97.19 83 TRP A C 1
ATOM 655 O O . TRP A 1 83 ? -7.996 -3.547 0.541 1 97.19 83 TRP A O 1
ATOM 665 N N . ALA A 1 84 ? -9.688 -3.545 2.037 1 97.06 84 ALA A N 1
ATOM 666 C CA . ALA A 1 84 ? -10.477 -2.633 1.212 1 97.06 84 ALA A CA 1
ATOM 667 C C . ALA A 1 84 ? -9.875 -1.23 1.218 1 97.06 84 ALA A C 1
ATOM 669 O O . ALA A 1 84 ? -9.375 -0.767 2.244 1 97.06 84 ALA A O 1
ATOM 670 N N . ALA A 1 85 ? -9.875 -0.609 0.06 1 97.62 85 ALA A N 1
ATOM 671 C CA . ALA A 1 85 ? -9.258 0.705 -0.094 1 97.62 85 ALA A CA 1
ATOM 672 C C . ALA A 1 85 ? -10.125 1.625 -0.947 1 97.62 85 ALA A C 1
ATOM 674 O O . ALA A 1 85 ? -10.75 1.179 -1.91 1 97.62 85 ALA A O 1
ATOM 675 N N . THR A 1 86 ? -10.172 2.844 -0.564 1 96.12 86 THR A N 1
ATOM 676 C CA . THR A 1 86 ? -10.844 3.895 -1.319 1 96.12 86 THR A CA 1
ATOM 677 C C . THR A 1 86 ? -9.891 5.047 -1.609 1 96.12 86 THR A C 1
ATOM 679 O O . THR A 1 86 ? -9.273 5.602 -0.692 1 96.12 86 THR A O 1
ATOM 682 N N . GLU A 1 87 ? -9.742 5.305 -2.941 1 95.12 87 GLU A N 1
ATOM 683 C CA . GLU A 1 87 ? -8.867 6.418 -3.305 1 95.12 87 GLU A CA 1
ATOM 684 C C . GLU A 1 87 ? -9.305 7.707 -2.621 1 95.12 87 GLU A C 1
ATOM 686 O O . GLU A 1 87 ? -10.5 7.93 -2.412 1 95.12 87 GLU A O 1
ATOM 691 N N . TRP A 1 88 ? -8.406 8.617 -2.459 1 90.25 88 TRP A N 1
ATOM 692 C CA . TRP A 1 88 ? -8.555 9.766 -1.578 1 90.25 88 TRP A CA 1
ATOM 693 C C . TRP A 1 88 ? -9.703 10.656 -2.035 1 90.25 88 TRP A C 1
ATOM 695 O O . TRP A 1 88 ? -10.523 11.086 -1.224 1 90.25 88 TRP A O 1
ATOM 705 N N . ARG A 1 89 ? -9.727 10.961 -3.314 1 90.38 89 ARG A N 1
ATOM 706 C CA . ARG A 1 89 ? -10.781 11.836 -3.83 1 90.38 89 ARG A CA 1
ATOM 707 C C . ARG A 1 89 ? -12.156 11.266 -3.529 1 90.38 89 ARG A C 1
ATOM 709 O O . ARG A 1 89 ? -13.047 11.984 -3.07 1 90.38 89 ARG A O 1
ATOM 716 N N . ALA A 1 90 ? -12.336 10 -3.787 1 92 90 ALA A N 1
ATOM 717 C CA . ALA A 1 90 ? -13.602 9.32 -3.52 1 92 90 ALA A CA 1
ATOM 718 C C . ALA A 1 90 ? -13.906 9.297 -2.023 1 92 90 ALA A C 1
ATOM 720 O O . ALA A 1 90 ? -15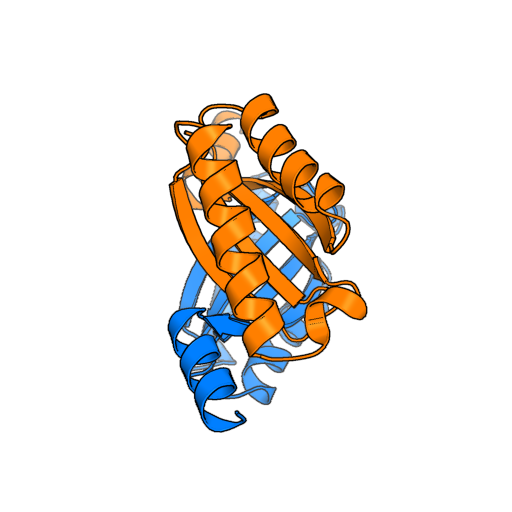.055 9.453 -1.613 1 92 90 ALA A O 1
ATOM 721 N N . PHE A 1 91 ? -12.922 9.141 -1.26 1 92.12 91 PHE A N 1
ATOM 722 C CA . PHE A 1 91 ? -13.109 9.086 0.186 1 92.12 91 PHE A CA 1
ATOM 723 C C . PHE A 1 91 ? -13.578 10.43 0.726 1 92.12 91 PHE A C 1
ATOM 725 O O . PHE A 1 91 ? -14.453 10.484 1.586 1 92.12 91 PHE A O 1
ATOM 732 N N . LYS A 1 92 ? -12.945 11.422 0.242 1 89 92 LYS A N 1
ATOM 733 C CA . LYS A 1 92 ? -13.352 12.758 0.663 1 89 92 LYS A CA 1
ATOM 734 C C . LYS A 1 92 ? -14.828 13 0.364 1 89 92 LYS A C 1
ATOM 736 O O . LYS A 1 92 ? -15.531 13.625 1.157 1 89 92 LYS A O 1
ATOM 741 N N . ALA A 1 93 ? -15.305 12.531 -0.792 1 90.62 93 ALA A N 1
ATOM 742 C CA . ALA A 1 93 ? -16.703 12.672 -1.164 1 90.62 93 ALA A CA 1
ATOM 743 C C . ALA A 1 93 ? -17.609 11.961 -0.16 1 90.62 93 ALA A C 1
ATOM 745 O O . ALA A 1 93 ? -18.688 12.453 0.169 1 90.62 93 ALA A O 1
ATOM 746 N N . ILE A 1 94 ? -17.219 10.828 0.344 1 89.06 94 ILE A N 1
ATOM 747 C CA . ILE A 1 94 ? -17.969 10.07 1.339 1 89.06 94 ILE A CA 1
ATOM 748 C C . ILE A 1 94 ? -18.031 10.859 2.646 1 89.06 94 ILE A C 1
ATOM 750 O O . ILE A 1 94 ? -19.094 10.984 3.248 1 89.06 94 ILE A O 1
ATOM 754 N N . ILE A 1 95 ? -16.812 11.344 3.062 1 86.25 95 ILE A N 1
ATOM 755 C CA . ILE A 1 95 ? -16.75 12.117 4.297 1 86.25 95 ILE A CA 1
ATOM 756 C C . ILE A 1 95 ? -17.688 13.32 4.199 1 86.25 95 ILE A C 1
ATOM 758 O O . ILE A 1 95 ? -18.406 13.641 5.152 1 86.25 95 ILE A O 1
ATOM 762 N N . ASP A 1 96 ? -17.672 13.984 3.021 1 85.69 96 ASP A N 1
ATOM 763 C CA . ASP A 1 96 ? -18.5 15.164 2.801 1 85.69 96 ASP A CA 1
ATOM 764 C C . ASP A 1 96 ? -19.984 14.82 2.904 1 85.69 96 ASP A C 1
ATOM 766 O O . ASP A 1 96 ? -20.797 15.648 3.324 1 85.69 96 ASP A O 1
ATOM 770 N N . SER A 1 97 ? -20.297 13.641 2.562 1 87.62 97 SER A N 1
ATOM 771 C CA . SER A 1 97 ? -21.688 13.219 2.559 1 87.62 97 SER A CA 1
ATOM 772 C C . SER A 1 97 ? -22.188 12.938 3.973 1 87.62 97 SER A C 1
ATOM 774 O O . SER A 1 97 ? -23.391 12.898 4.215 1 87.62 97 SER A O 1
ATOM 776 N N . ILE A 1 98 ? -21.344 12.492 4.875 1 82.69 98 ILE A N 1
ATOM 777 C CA . ILE A 1 98 ? -21.719 12.195 6.254 1 82.69 98 ILE A CA 1
ATOM 778 C C . ILE A 1 98 ? -21.828 13.5 7.051 1 82.69 98 ILE A C 1
ATOM 780 O O . ILE A 1 98 ? -22.562 13.57 8.039 1 82.69 98 ILE A O 1
ATOM 784 N N . GLY A 1 99 ? -20.875 14.492 6.742 1 63.94 99 GLY A N 1
ATOM 785 C CA . GLY A 1 99 ? -20.984 15.766 7.441 1 63.94 99 GLY A CA 1
ATOM 786 C C . GLY A 1 99 ? -22.109 16.641 6.91 1 63.94 99 GLY A C 1
ATOM 787 O O . GLY A 1 99 ? -22.984 17.062 7.664 1 63.94 99 GLY A O 1
ATOM 788 N N . MET B 1 1 ? 13.75 9.031 -8.523 1 92 1 MET B N 1
ATOM 789 C CA . MET B 1 1 ? 13.594 9.055 -7.07 1 92 1 MET B CA 1
ATOM 790 C C . MET B 1 1 ? 12.922 7.781 -6.566 1 92 1 MET B C 1
ATOM 792 O O . MET B 1 1 ? 12.008 7.266 -7.211 1 92 1 MET B O 1
ATOM 796 N N . PRO B 1 2 ? 13.453 7.27 -5.441 1 95.44 2 PRO B N 1
ATOM 797 C CA . PRO B 1 2 ? 12.828 6.055 -4.91 1 95.44 2 PRO B CA 1
ATOM 798 C C . PRO B 1 2 ? 11.398 6.289 -4.422 1 95.44 2 PRO B C 1
ATOM 800 O O . PRO B 1 2 ? 11.039 7.418 -4.074 1 95.44 2 PRO B O 1
ATOM 803 N N . ASP B 1 3 ? 10.656 5.191 -4.449 1 97.5 3 ASP B N 1
ATOM 804 C CA . ASP B 1 3 ? 9.281 5.211 -3.965 1 97.5 3 ASP B CA 1
ATOM 805 C C . ASP B 1 3 ? 9.195 4.688 -2.531 1 97.5 3 ASP B C 1
ATOM 807 O O . ASP B 1 3 ? 10.031 3.883 -2.109 1 97.5 3 ASP B O 1
ATOM 811 N N . PHE B 1 4 ? 8.148 5.191 -1.863 1 98.12 4 PHE B N 1
ATOM 812 C CA . PHE B 1 4 ? 7.891 4.777 -0.489 1 98.12 4 PHE B CA 1
ATOM 813 C C . PHE B 1 4 ? 6.398 4.574 -0.257 1 98.12 4 PHE B C 1
ATOM 815 O O . PHE B 1 4 ? 5.57 5.25 -0.872 1 98.12 4 PHE B O 1
ATOM 822 N N . ILE B 1 5 ? 6.203 3.613 0.591 1 98.19 5 ILE B N 1
ATOM 823 C CA . ILE B 1 5 ? 4.855 3.404 1.112 1 98.19 5 ILE B CA 1
ATOM 824 C C . ILE B 1 5 ? 4.762 3.953 2.535 1 98.19 5 ILE B C 1
ATOM 826 O O . ILE B 1 5 ? 5.617 3.66 3.377 1 98.19 5 ILE B O 1
ATOM 830 N N . LEU B 1 6 ? 3.82 4.809 2.736 1 97.38 6 LEU B N 1
ATOM 831 C CA . LEU B 1 6 ? 3.561 5.379 4.055 1 97.38 6 LEU B CA 1
ATOM 832 C C . LEU B 1 6 ? 2.24 4.863 4.617 1 97.38 6 LEU B C 1
ATOM 834 O O . LEU B 1 6 ? 1.184 5.051 4.008 1 97.38 6 LEU B O 1
ATOM 838 N N . LEU B 1 7 ? 2.326 4.145 5.742 1 97.25 7 LEU B N 1
ATOM 839 C CA . LEU B 1 7 ? 1.136 3.672 6.441 1 97.25 7 LEU B CA 1
ATOM 840 C C . LEU B 1 7 ? 0.867 4.508 7.688 1 97.25 7 LEU B C 1
ATOM 842 O O . LEU B 1 7 ? 1.754 4.68 8.523 1 97.25 7 LEU B O 1
ATOM 846 N N . THR B 1 8 ? -0.382 5.016 7.777 1 95.56 8 THR B N 1
ATOM 847 C CA . THR B 1 8 ? -0.728 5.934 8.859 1 95.56 8 THR B CA 1
ATOM 848 C C . THR B 1 8 ? -1.944 5.43 9.625 1 95.56 8 THR B C 1
ATOM 850 O O . THR B 1 8 ? -2.928 4.988 9.023 1 95.56 8 THR B O 1
ATOM 853 N N . ARG B 1 9 ? -1.822 5.402 10.945 1 94.5 9 ARG B N 1
ATOM 854 C CA . ARG B 1 9 ? -2.945 5.219 11.859 1 94.5 9 ARG B CA 1
ATOM 855 C C . ARG B 1 9 ? -3.207 6.484 12.672 1 94.5 9 ARG B C 1
ATOM 857 O O . ARG B 1 9 ? -2.307 7 13.336 1 94.5 9 ARG B O 1
ATOM 864 N N . LEU B 1 10 ? -4.457 6.973 12.594 1 91.25 10 LEU B N 1
ATOM 865 C CA . LEU B 1 10 ? -4.805 8.203 13.297 1 91.25 10 LEU B CA 1
ATOM 866 C C . LEU B 1 10 ? -5.176 7.91 14.742 1 91.25 10 LEU B C 1
ATOM 868 O O . LEU B 1 10 ? -5.785 6.879 15.039 1 91.25 10 LEU B O 1
ATOM 872 N N . SER B 1 11 ? -4.762 8.82 15.531 1 87.88 11 SER B N 1
ATOM 873 C CA . SER B 1 11 ? -5.223 8.758 16.906 1 87.88 11 SER B CA 1
ATOM 874 C C . SER B 1 11 ? -6.711 9.086 17.016 1 87.88 11 SER B C 1
ATOM 876 O O . SER B 1 11 ? -7.289 9.664 16.094 1 87.88 11 SER B O 1
ATOM 878 N N . PRO B 1 12 ? -7.297 8.641 18.125 1 83.94 12 PRO B N 1
ATOM 879 C CA . PRO B 1 12 ? -8.703 8.992 18.328 1 83.94 12 PRO B CA 1
ATOM 880 C C . PRO B 1 12 ? -8.961 10.5 18.25 1 83.94 12 PRO B C 1
ATOM 882 O O . PRO B 1 12 ? -10 10.93 17.75 1 83.94 12 PRO B O 1
ATOM 885 N N . GLU B 1 13 ? -8.039 11.32 18.672 1 78.5 13 GLU B N 1
ATOM 886 C CA . GLU B 1 13 ? -8.172 12.773 18.609 1 78.5 13 GLU B CA 1
ATOM 887 C C . GLU B 1 13 ? -8.211 13.273 17.172 1 78.5 13 GLU B C 1
ATOM 889 O O . GLU B 1 13 ? -8.875 14.266 16.875 1 78.5 13 GLU B O 1
ATOM 894 N N . GLY B 1 14 ? -7.535 12.602 16.281 1 72.12 14 GLY B N 1
ATOM 895 C CA . GLY B 1 14 ? -7.504 12.953 14.867 1 72.12 14 GLY B CA 1
ATOM 896 C C . GLY B 1 14 ? -8.781 12.594 14.133 1 72.12 14 GLY B C 1
ATOM 897 O O . GLY B 1 14 ? -9.086 13.172 13.086 1 72.12 14 GLY B O 1
ATOM 898 N N . LEU B 1 15 ? -9.508 11.648 14.672 1 76.5 15 LEU B N 1
ATOM 899 C CA . LEU B 1 15 ? -10.703 11.156 14 1 76.5 15 LEU B CA 1
ATOM 900 C C . LEU B 1 15 ? -11.969 11.758 14.609 1 76.5 15 LEU B C 1
ATOM 902 O O . LEU B 1 15 ? -13.078 11.289 14.352 1 76.5 15 LEU B O 1
ATOM 906 N N . ARG B 1 16 ? -11.922 12.828 15.258 1 74.81 16 ARG B N 1
ATOM 907 C CA . ARG B 1 16 ? -13.031 13.367 16.047 1 74.81 16 ARG B CA 1
ATOM 908 C C . ARG B 1 16 ? -14.164 13.852 15.133 1 74.81 16 ARG B C 1
ATOM 910 O O . ARG B 1 16 ? -15.336 13.672 15.453 1 74.81 16 ARG B O 1
ATOM 917 N N . SER B 1 17 ? -13.758 14.57 14.094 1 79.44 17 SER B N 1
ATOM 918 C CA . SER B 1 17 ? -14.758 15.078 13.164 1 79.44 17 SER B CA 1
ATOM 919 C C . SER B 1 17 ? -14.18 15.211 11.758 1 79.44 17 SER B C 1
ATOM 921 O O . SER B 1 17 ? -12.961 15.273 11.586 1 79.44 17 SER B O 1
ATOM 923 N N . PRO B 1 18 ? -15.094 15.164 10.812 1 81.19 18 PRO B N 1
ATOM 924 C CA . PRO B 1 18 ? -14.633 15.414 9.445 1 81.19 18 PRO B CA 1
ATOM 925 C C . PRO B 1 18 ? -13.852 16.719 9.305 1 81.19 18 PRO B C 1
ATOM 927 O O . PRO B 1 18 ? -12.867 16.781 8.562 1 81.19 18 PRO B O 1
ATOM 930 N N . SER B 1 19 ? -14.273 17.703 9.953 1 81.38 19 SER B N 1
ATOM 931 C CA . SER B 1 19 ? -13.586 18.984 9.914 1 81.38 19 SER B CA 1
ATOM 932 C C . SER B 1 19 ? -12.195 18.875 10.523 1 81.38 19 SER B C 1
ATOM 934 O O . SER B 1 19 ? -11.25 19.5 10.031 1 81.38 19 SER B O 1
ATOM 936 N N . SER B 1 20 ? -12.094 18.125 11.492 1 82.69 20 SER B N 1
ATOM 937 C CA . SER B 1 20 ? -10.805 17.922 12.148 1 82.69 20 SER B CA 1
ATOM 938 C C . SER B 1 20 ? -9.828 17.203 11.234 1 82.69 20 SER B C 1
ATOM 940 O O . SER B 1 20 ? -8.641 17.547 11.195 1 82.69 20 SER B O 1
ATOM 942 N N . LEU B 1 21 ? -10.328 16.312 10.492 1 82.44 21 LEU B N 1
ATOM 943 C CA . LEU B 1 21 ? -9.508 15.555 9.555 1 82.44 21 LEU B CA 1
ATOM 944 C C . LEU B 1 21 ? -8.984 16.453 8.438 1 82.44 21 LEU B C 1
ATOM 946 O O . LEU B 1 21 ? -7.82 16.359 8.047 1 82.44 21 LEU B O 1
ATOM 950 N N . GLU B 1 22 ? -9.875 17.25 7.953 1 83.94 22 GLU B N 1
ATOM 951 C CA . GLU B 1 22 ? -9.492 18.172 6.891 1 83.94 22 GLU B CA 1
ATOM 952 C C . GLU B 1 22 ? -8.414 19.141 7.359 1 83.94 22 GLU B C 1
ATOM 954 O O . GLU B 1 22 ? -7.449 19.391 6.637 1 83.94 22 GLU B O 1
ATOM 959 N N . THR B 1 23 ? -8.648 19.688 8.516 1 84.75 23 THR B N 1
ATOM 960 C CA . THR B 1 23 ? -7.68 20.625 9.094 1 84.75 23 THR B CA 1
ATOM 961 C C . THR B 1 23 ? -6.328 19.938 9.289 1 84.75 23 THR B C 1
ATOM 963 O O . THR B 1 23 ? -5.285 20.516 8.961 1 84.75 23 THR B O 1
ATOM 966 N N . LEU B 1 24 ? -6.367 18.75 9.805 1 83.62 24 LEU B N 1
ATOM 967 C CA . LEU B 1 24 ? -5.148 17.969 10.023 1 83.62 24 LEU B CA 1
ATOM 968 C C . LEU B 1 24 ? -4.434 17.688 8.711 1 83.62 24 LEU B C 1
ATOM 970 O O . LEU B 1 24 ? -3.213 17.828 8.617 1 83.62 24 LEU B O 1
ATOM 974 N N . GLU B 1 25 ? -5.16 17.25 7.754 1 85.56 25 GLU B N 1
ATOM 975 C CA . GLU B 1 25 ? -4.602 16.984 6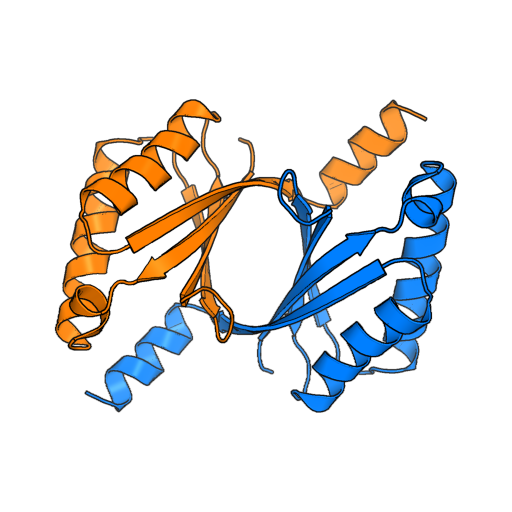.434 1 85.56 25 GLU B CA 1
ATOM 976 C C . GLU B 1 25 ? -3.898 18.219 5.871 1 85.56 25 GLU B C 1
ATOM 978 O O . GLU B 1 25 ? -2.766 18.125 5.395 1 85.56 25 GLU B O 1
ATOM 983 N N . LYS B 1 26 ? -4.582 19.391 5.926 1 88.5 26 LYS B N 1
ATOM 984 C CA . LYS B 1 26 ? -4.031 20.625 5.383 1 88.5 26 LYS B CA 1
ATOM 985 C C . LYS B 1 26 ? -2.752 21.016 6.113 1 88.5 26 LYS B C 1
ATOM 987 O O . LYS B 1 26 ? -1.771 21.422 5.484 1 88.5 26 LYS B O 1
ATOM 992 N N . ARG B 1 27 ? -2.816 20.922 7.379 1 89.5 27 ARG B N 1
ATOM 993 C CA . ARG B 1 27 ? -1.643 21.25 8.18 1 89.5 27 ARG B CA 1
ATOM 994 C C . ARG B 1 27 ? -0.479 20.312 7.848 1 89.5 27 ARG B C 1
ATOM 996 O O . ARG B 1 27 ? 0.651 20.781 7.66 1 89.5 27 ARG B O 1
ATOM 1003 N N . THR B 1 28 ? -0.726 19.047 7.84 1 90.56 28 THR B N 1
ATOM 1004 C CA . THR B 1 28 ? 0.293 18.031 7.566 1 90.56 28 THR B CA 1
ATOM 1005 C C . THR B 1 28 ? 0.917 18.25 6.191 1 90.56 28 THR B C 1
ATOM 1007 O O . THR B 1 28 ? 2.143 18.266 6.055 1 90.56 28 THR B O 1
ATOM 1010 N N . VAL B 1 29 ? 0.115 18.516 5.207 1 89 29 VAL B N 1
ATOM 1011 C CA . VAL B 1 29 ? 0.578 18.719 3.84 1 89 29 VAL B CA 1
ATOM 1012 C C . VAL B 1 29 ? 1.455 19.969 3.773 1 89 29 VAL B C 1
ATOM 1014 O O . VAL B 1 29 ? 2.523 19.953 3.156 1 89 29 VAL B O 1
ATOM 1017 N N . LYS B 1 30 ? 0.976 20.984 4.383 1 92.75 30 LYS B N 1
ATOM 1018 C CA . LYS B 1 30 ? 1.732 22.234 4.398 1 92.75 30 LYS B CA 1
ATOM 1019 C C . LYS B 1 30 ? 3.104 22.047 5.043 1 92.75 30 LYS B C 1
ATOM 1021 O O . LYS B 1 30 ? 4.113 22.516 4.523 1 92.75 30 LYS B O 1
ATOM 1026 N N . GLU B 1 31 ? 3.145 21.375 6.145 1 94.31 31 GLU B N 1
ATOM 1027 C CA . GLU B 1 31 ? 4.398 21.125 6.852 1 94.31 31 GLU B CA 1
ATOM 1028 C C . GLU B 1 31 ? 5.348 20.281 6.008 1 94.31 31 GLU B C 1
ATOM 1030 O O . GLU B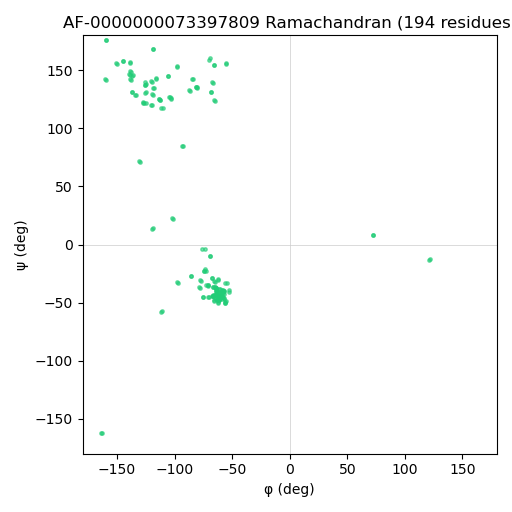 1 31 ? 6.547 20.562 5.941 1 94.31 31 GLU B O 1
ATOM 1035 N N . ILE B 1 32 ? 4.871 19.281 5.391 1 94.44 32 ILE B N 1
ATOM 1036 C CA . ILE B 1 32 ? 5.691 18.406 4.566 1 94.44 32 ILE B CA 1
ATOM 1037 C C . ILE B 1 32 ? 6.215 19.172 3.354 1 94.44 32 ILE B C 1
ATOM 1039 O O . ILE B 1 32 ? 7.383 19.031 2.98 1 94.44 32 ILE B O 1
ATOM 1043 N N . GLU B 1 33 ? 5.359 19.938 2.742 1 92.94 33 GLU B N 1
ATOM 1044 C CA . GLU B 1 33 ? 5.766 20.734 1.586 1 92.94 33 GLU B CA 1
ATOM 1045 C C . GLU B 1 33 ? 6.91 21.672 1.938 1 92.94 33 GLU B C 1
ATOM 1047 O O . GLU B 1 33 ? 7.816 21.891 1.133 1 92.94 33 GLU B O 1
ATOM 1052 N N . GLN B 1 34 ? 6.84 22.219 3.051 1 94.62 34 GLN B N 1
ATOM 1053 C CA . GLN B 1 34 ? 7.848 23.188 3.502 1 94.62 34 GLN B CA 1
ATOM 1054 C C . GLN B 1 34 ? 9.133 22.469 3.908 1 94.62 34 GLN B C 1
ATOM 1056 O O . GLN B 1 34 ? 10.227 22.891 3.535 1 94.62 34 GLN B O 1
ATOM 1061 N N . ALA B 1 35 ? 9.055 21.422 4.641 1 95.19 35 ALA B N 1
ATOM 1062 C CA . ALA B 1 35 ? 10.195 20.75 5.266 1 95.19 35 ALA B CA 1
ATOM 1063 C C . ALA B 1 35 ? 10.844 19.75 4.312 1 95.19 35 ALA B C 1
ATOM 1065 O O . ALA B 1 35 ? 12.008 19.406 4.469 1 95.19 35 ALA B O 1
ATOM 1066 N N . CYS B 1 36 ? 10.203 19.203 3.402 1 95.62 36 CYS B N 1
ATOM 1067 C CA . CYS B 1 36 ? 10.68 18.141 2.521 1 95.62 36 CYS B CA 1
ATOM 1068 C C . CYS B 1 36 ? 10.398 18.469 1.062 1 95.62 36 CYS B C 1
ATOM 1070 O O . CYS B 1 36 ? 9.648 17.766 0.389 1 95.62 36 CYS B O 1
ATOM 1072 N N . PRO B 1 37 ? 11.266 19.484 0.703 1 88.44 37 PRO B N 1
ATOM 1073 C CA . PRO B 1 37 ? 11.117 19.797 -0.719 1 88.44 37 PRO B CA 1
ATOM 1074 C C . PRO B 1 37 ? 11.539 18.641 -1.627 1 88.44 37 PRO B C 1
ATOM 1076 O O . PRO B 1 37 ? 12.492 17.922 -1.31 1 88.44 37 PRO B O 1
ATOM 1079 N N . GLY B 1 38 ? 10.75 18.141 -2.475 1 93.25 38 GLY B N 1
ATOM 1080 C CA . GLY B 1 38 ? 11.086 17.078 -3.408 1 93.25 38 GLY B CA 1
ATOM 1081 C C . GLY B 1 38 ? 10.203 15.859 -3.268 1 93.25 38 GLY B C 1
ATOM 1082 O O . GLY B 1 38 ? 10.328 14.906 -4.035 1 93.25 38 GLY B O 1
ATOM 1083 N N . VAL B 1 39 ? 9.492 15.922 -2.16 1 96 39 VAL B N 1
ATOM 1084 C CA . VAL B 1 39 ? 8.523 14.844 -2.014 1 96 39 VAL B CA 1
ATOM 1085 C C . VAL B 1 39 ? 7.41 15 -3.049 1 96 39 VAL B C 1
ATOM 1087 O O . VAL B 1 39 ? 6.918 16.109 -3.273 1 96 39 VAL B O 1
ATOM 1090 N N . GLU B 1 40 ? 7.09 13.945 -3.746 1 95.94 40 GLU B N 1
ATOM 1091 C CA . GLU B 1 40 ? 5.98 13.914 -4.695 1 95.94 40 GLU B CA 1
ATOM 1092 C C . GLU B 1 40 ? 4.953 12.852 -4.309 1 95.94 40 GLU B C 1
ATOM 1094 O O . GLU B 1 40 ? 5.258 11.664 -4.285 1 95.94 40 GLU B O 1
ATOM 1099 N N . TRP B 1 41 ? 3.807 13.32 -4.086 1 94.5 41 TRP B N 1
ATOM 1100 C CA . TRP B 1 41 ? 2.713 12.414 -3.74 1 94.5 41 TRP B CA 1
ATOM 1101 C C . TRP B 1 41 ? 2.127 11.766 -4.988 1 94.5 41 TRP B C 1
ATOM 1103 O O . TRP B 1 41 ? 1.854 12.438 -5.98 1 94.5 41 TRP B O 1
ATOM 1113 N N . ARG B 1 42 ? 1.894 10.438 -4.914 1 94.44 42 ARG B N 1
ATOM 1114 C CA . ARG B 1 42 ? 1.39 9.711 -6.074 1 94.44 42 ARG B CA 1
ATOM 1115 C C . ARG B 1 42 ? -0.035 9.227 -5.836 1 94.44 42 ARG B C 1
ATOM 1117 O O . ARG B 1 42 ? -0.94 9.531 -6.617 1 94.44 42 ARG B O 1
ATOM 1124 N N . HIS B 1 43 ? -0.178 8.461 -4.801 1 95 43 HIS B N 1
ATOM 1125 C CA . HIS B 1 43 ? -1.491 7.918 -4.473 1 95 43 HIS B CA 1
ATOM 1126 C C . HIS B 1 43 ? -1.776 8.031 -2.979 1 95 43 HIS B C 1
ATOM 1128 O O . HIS B 1 43 ? -0.855 7.988 -2.162 1 95 43 HIS B O 1
ATOM 1134 N N . CYS B 1 44 ? -2.986 8.25 -2.666 1 95.06 44 CYS B N 1
ATOM 1135 C CA . CYS B 1 44 ? -3.48 8.195 -1.295 1 95.06 44 CYS B CA 1
ATOM 1136 C C . CYS B 1 44 ? -4.785 7.41 -1.214 1 95.06 44 CYS B C 1
ATOM 1138 O O . CYS B 1 44 ? -5.703 7.645 -1.999 1 95.06 44 CYS B O 1
ATOM 1140 N N . TYR B 1 45 ? -4.785 6.449 -0.286 1 96.88 45 TYR B N 1
ATOM 1141 C CA . TYR B 1 45 ? -5.961 5.613 -0.077 1 96.88 45 TYR B CA 1
ATOM 1142 C C . TYR B 1 45 ? -6.398 5.641 1.382 1 96.88 45 TYR B C 1
ATOM 1144 O O . TYR B 1 45 ? -5.566 5.59 2.289 1 96.88 45 TYR B O 1
ATOM 1152 N N . ALA B 1 46 ? -7.73 5.738 1.571 1 95.62 46 ALA B N 1
ATOM 1153 C CA . ALA B 1 46 ? -8.305 5.32 2.848 1 95.62 46 ALA B CA 1
ATOM 1154 C C . ALA B 1 46 ? -8.5 3.809 2.893 1 95.62 46 ALA B C 1
ATOM 1156 O O . ALA B 1 46 ? -8.953 3.205 1.916 1 95.62 46 ALA B O 1
ATOM 1157 N N . ILE B 1 47 ? -8.125 3.174 4.043 1 95.94 47 ILE B N 1
ATOM 1158 C CA . ILE B 1 47 ? -8.047 1.719 4.102 1 95.94 47 ILE B CA 1
ATOM 1159 C C . ILE B 1 47 ? -8.906 1.198 5.246 1 95.94 47 ILE B C 1
ATOM 1161 O O . ILE B 1 47 ? -9.047 1.857 6.281 1 95.94 47 ILE B O 1
ATOM 1165 N N . LEU B 1 48 ? -9.609 0.096 4.918 1 93.62 48 LEU B N 1
ATOM 1166 C CA . LEU B 1 48 ? -10.203 -0.714 5.977 1 93.62 48 LEU B CA 1
ATOM 1167 C C . LEU B 1 48 ? -9.258 -1.837 6.395 1 93.62 48 LEU B C 1
ATOM 1169 O O . LEU B 1 48 ? -9.352 -2.955 5.883 1 93.62 48 LEU B O 1
ATOM 1173 N N . GLY B 1 49 ? -8.359 -1.636 7.234 1 93.12 49 GLY B N 1
ATOM 1174 C CA . GLY B 1 49 ? -7.312 -2.496 7.754 1 93.12 49 GLY B CA 1
ATOM 1175 C C . GLY B 1 49 ? -6.68 -1.963 9.023 1 93.12 49 GLY B C 1
ATOM 1176 O O . GLY B 1 49 ? -7.297 -1.18 9.75 1 93.12 49 GLY B O 1
ATOM 1177 N N . PRO B 1 50 ? -5.496 -2.48 9.336 1 94.69 50 PRO B N 1
ATOM 1178 C CA . PRO B 1 50 ? -4.879 -2.084 10.602 1 94.69 50 PRO B CA 1
ATOM 1179 C C . PRO B 1 50 ? -4.418 -0.628 10.609 1 94.69 50 PRO B C 1
ATOM 1181 O O . PRO B 1 50 ? -4.008 -0.109 11.648 1 94.69 50 PRO B O 1
ATOM 1184 N N . TYR B 1 51 ? -4.441 0.019 9.453 1 95.56 51 TYR B N 1
ATOM 1185 C CA . TYR B 1 51 ? -4.148 1.438 9.297 1 95.56 51 TYR B CA 1
ATOM 1186 C C . TYR B 1 51 ? -5.352 2.188 8.734 1 95.56 51 TYR B C 1
ATOM 1188 O O . TYR B 1 51 ? -6.316 1.572 8.281 1 95.56 51 TYR B O 1
ATOM 1196 N N . ASP B 1 52 ? -5.277 3.469 8.781 1 94.38 52 ASP B N 1
ATOM 1197 C CA . ASP B 1 52 ? -6.371 4.285 8.266 1 94.38 52 ASP B CA 1
ATOM 1198 C C . ASP B 1 52 ? -6.078 4.754 6.844 1 94.38 52 ASP B C 1
ATOM 1200 O O . ASP B 1 52 ? -6.992 4.887 6.027 1 94.38 52 ASP B O 1
ATOM 1204 N N . TYR B 1 53 ? -4.727 4.98 6.59 1 95.38 53 TYR B N 1
ATOM 1205 C CA . TYR B 1 53 ? -4.348 5.508 5.285 1 95.38 53 TYR B CA 1
ATOM 1206 C C . TYR B 1 53 ? -3.1 4.805 4.758 1 95.38 53 TYR B C 1
ATOM 1208 O O . TYR B 1 53 ? -2.227 4.414 5.535 1 95.38 53 TYR B O 1
ATOM 1216 N N . LEU B 1 54 ? -3.045 4.707 3.463 1 97.31 54 LEU B N 1
ATOM 1217 C CA . LEU B 1 54 ? -1.856 4.285 2.729 1 97.31 54 LEU B CA 1
ATOM 1218 C C . LEU B 1 54 ? -1.504 5.297 1.641 1 97.31 54 LEU B C 1
ATOM 1220 O O . LEU B 1 54 ? -2.328 5.59 0.77 1 97.31 54 LEU B O 1
ATOM 1224 N N . ASP B 1 55 ? -0.34 5.801 1.724 1 96.88 55 ASP B N 1
ATOM 1225 C CA . ASP B 1 55 ? 0.161 6.742 0.728 1 96.88 55 ASP B CA 1
ATOM 1226 C C . ASP B 1 55 ? 1.358 6.164 -0.022 1 96.88 55 ASP B C 1
ATOM 1228 O O . ASP B 1 55 ? 2.18 5.453 0.562 1 96.88 55 ASP B O 1
ATOM 1232 N N . ILE B 1 56 ? 1.41 6.449 -1.234 1 97.69 56 ILE B N 1
ATOM 1233 C CA . ILE B 1 56 ? 2.588 6.191 -2.055 1 97.69 56 ILE B CA 1
ATOM 1234 C C . ILE B 1 56 ? 3.205 7.512 -2.506 1 97.69 56 ILE B C 1
ATOM 1236 O O . ILE B 1 56 ? 2.506 8.383 -3.035 1 97.69 56 ILE B O 1
ATOM 1240 N N . PHE B 1 57 ? 4.453 7.664 -2.215 1 97.06 57 PHE B N 1
ATOM 1241 C CA . PHE B 1 57 ? 5.117 8.906 -2.598 1 97.06 57 PHE B CA 1
ATOM 1242 C C . PHE B 1 57 ? 6.566 8.648 -2.996 1 97.06 57 PHE B C 1
ATOM 1244 O O . PHE B 1 57 ? 7.109 7.574 -2.723 1 97.06 57 PHE B O 1
ATOM 1251 N N . SER B 1 58 ? 7.047 9.555 -3.744 1 97.38 58 SER B N 1
ATOM 1252 C CA . SER B 1 58 ? 8.469 9.531 -4.062 1 97.38 58 SER B CA 1
ATOM 1253 C C . SER B 1 58 ? 9.227 10.609 -3.299 1 97.38 58 SER B C 1
ATOM 1255 O O . SER B 1 58 ? 8.664 11.648 -2.955 1 97.38 58 SER B O 1
ATOM 1257 N N . ALA B 1 59 ? 10.414 10.352 -2.904 1 97.5 59 ALA B N 1
ATOM 1258 C CA . ALA B 1 59 ? 11.312 11.273 -2.213 1 97.5 59 ALA B CA 1
ATOM 1259 C C . ALA B 1 59 ? 12.734 11.148 -2.75 1 97.5 59 ALA B C 1
ATOM 1261 O O . ALA B 1 59 ? 13.117 10.117 -3.299 1 97.5 59 ALA B O 1
ATOM 1262 N N . PRO B 1 60 ? 13.539 12.211 -2.574 1 96.69 60 PRO B N 1
ATOM 1263 C CA . PRO B 1 60 ? 14.898 12.172 -3.121 1 96.69 60 PRO B CA 1
ATOM 1264 C C . PRO B 1 60 ? 15.789 11.148 -2.418 1 96.69 60 PRO B C 1
ATOM 1266 O O . PRO B 1 60 ? 16.766 10.672 -3 1 96.69 60 PRO B O 1
ATOM 1269 N N . ASP B 1 61 ? 15.516 10.867 -1.141 1 95.19 61 ASP B N 1
ATOM 1270 C CA . ASP B 1 61 ? 16.297 9.906 -0.376 1 95.19 61 ASP B CA 1
ATOM 1271 C C . ASP B 1 61 ? 15.523 9.398 0.836 1 95.19 61 ASP B C 1
ATOM 1273 O O . ASP B 1 61 ? 14.414 9.859 1.104 1 95.19 61 ASP B O 1
ATOM 1277 N N . ILE B 1 62 ? 16.172 8.43 1.537 1 93.94 62 ILE B N 1
ATOM 1278 C CA . ILE B 1 62 ? 15.516 7.781 2.662 1 93.94 62 ILE B CA 1
ATOM 1279 C C . ILE B 1 62 ? 15.398 8.758 3.828 1 93.94 62 ILE B C 1
ATOM 1281 O O . ILE B 1 62 ? 14.422 8.719 4.582 1 93.94 62 ILE B O 1
ATOM 1285 N N . GLU B 1 63 ? 16.359 9.578 3.963 1 95.38 63 GLU B N 1
ATOM 1286 C CA . GLU B 1 63 ? 16.328 10.562 5.039 1 95.38 63 GLU B CA 1
ATOM 1287 C C . GLU B 1 63 ? 15.102 11.469 4.91 1 95.38 63 GLU B C 1
ATOM 1289 O O . GLU B 1 63 ? 14.406 11.727 5.891 1 95.38 63 GLU B O 1
ATOM 1294 N N . THR B 1 64 ? 14.875 11.906 3.688 1 97 64 THR B N 1
ATOM 1295 C CA . THR B 1 64 ? 13.711 12.742 3.426 1 97 64 THR B CA 1
ATOM 1296 C C . THR B 1 64 ? 12.422 11.969 3.68 1 97 64 THR B C 1
ATOM 1298 O O . THR B 1 64 ? 11.477 12.5 4.258 1 97 64 THR B O 1
ATOM 1301 N N . ALA B 1 65 ? 12.383 10.75 3.242 1 96.44 65 ALA B N 1
ATOM 1302 C CA . ALA B 1 65 ? 11.211 9.922 3.488 1 96.44 65 ALA B CA 1
ATOM 1303 C C . ALA B 1 65 ? 10.969 9.742 4.984 1 96.44 65 ALA B C 1
ATOM 1305 O O . ALA B 1 65 ? 9.828 9.781 5.445 1 96.44 65 ALA B O 1
ATOM 1306 N N . PHE B 1 66 ? 12.016 9.539 5.727 1 95.25 66 PHE B N 1
ATOM 1307 C CA . PHE B 1 66 ? 11.906 9.406 7.172 1 95.25 66 PHE B CA 1
ATOM 1308 C C . PHE B 1 66 ? 11.406 10.695 7.801 1 95.25 66 PHE B C 1
ATOM 1310 O O . PHE B 1 66 ? 10.625 10.664 8.758 1 95.25 66 PHE B O 1
ATOM 1317 N N . LYS B 1 67 ? 11.883 11.773 7.301 1 96.19 67 LYS B N 1
ATOM 1318 C CA . LYS B 1 67 ? 11.43 13.07 7.793 1 96.19 67 LYS B CA 1
ATOM 1319 C C . LYS B 1 67 ? 9.922 13.227 7.629 1 96.19 67 LYS B C 1
ATOM 1321 O O . LYS B 1 67 ? 9.258 13.797 8.5 1 96.19 67 LYS B O 1
ATOM 1326 N N . VAL B 1 68 ? 9.391 12.758 6.551 1 96.12 68 VAL B N 1
ATOM 1327 C CA . VAL B 1 68 ? 7.945 12.789 6.328 1 96.12 68 VAL B CA 1
ATOM 1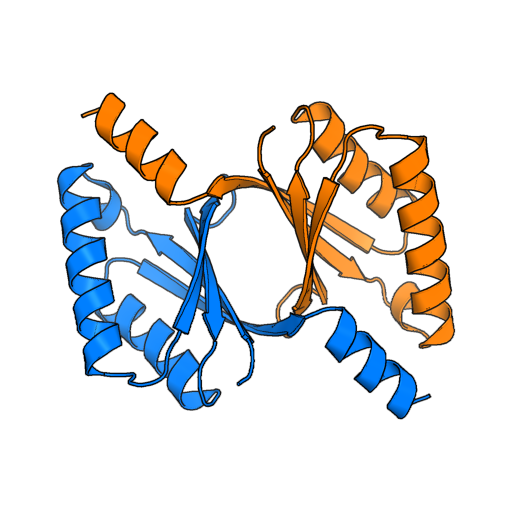328 C C . VAL B 1 68 ? 7.23 12.078 7.477 1 96.12 68 VAL B C 1
ATOM 1330 O O . VAL B 1 68 ? 6.293 12.625 8.062 1 96.12 68 VAL B O 1
ATOM 1333 N N . SER B 1 69 ? 7.656 10.836 7.832 1 94.81 69 SER B N 1
ATOM 1334 C CA . SER B 1 69 ? 7.027 10.086 8.914 1 94.81 69 SER B CA 1
ATOM 1335 C C . SER B 1 69 ? 7.219 10.789 10.25 1 94.81 69 SER B C 1
ATOM 1337 O O . SER B 1 69 ? 6.316 10.789 11.094 1 94.81 69 SER B O 1
ATOM 1339 N N . ALA B 1 70 ? 8.422 11.383 10.422 1 94.69 70 ALA B N 1
ATOM 1340 C CA . ALA B 1 70 ? 8.711 12.094 11.664 1 94.69 70 ALA B CA 1
ATOM 1341 C C . ALA B 1 70 ? 7.773 13.281 11.844 1 94.69 70 ALA B C 1
ATOM 1343 O O . ALA B 1 70 ? 7.258 13.516 12.938 1 94.69 70 ALA B O 1
ATOM 1344 N N . ILE B 1 71 ? 7.516 13.977 10.766 1 94.25 71 ILE B N 1
ATOM 1345 C CA . ILE B 1 71 ? 6.605 15.117 10.797 1 94.25 71 ILE B CA 1
ATOM 1346 C C . ILE B 1 71 ? 5.211 14.656 11.211 1 94.25 71 ILE B C 1
ATOM 1348 O O . ILE B 1 71 ? 4.59 15.242 12.102 1 94.25 71 ILE B O 1
ATOM 1352 N N . LEU B 1 72 ? 4.715 13.602 10.633 1 91.88 72 LEU B N 1
ATOM 1353 C CA . LEU B 1 72 ? 3.393 13.07 10.961 1 91.88 72 LEU B CA 1
ATOM 1354 C C . LEU B 1 72 ? 3.309 12.688 12.43 1 91.88 72 LEU B C 1
ATOM 1356 O O . LEU B 1 72 ? 2.311 12.977 13.094 1 91.88 72 LEU B O 1
ATOM 1360 N N . ARG B 1 73 ? 4.352 12.102 12.914 1 89.44 73 ARG B N 1
ATOM 1361 C CA . ARG B 1 73 ? 4.367 11.625 14.289 1 89.44 73 ARG B CA 1
ATOM 1362 C C . ARG B 1 73 ? 4.457 12.797 15.273 1 89.44 73 ARG B C 1
ATOM 1364 O O . ARG B 1 73 ? 3.871 12.75 16.359 1 89.44 73 ARG B O 1
ATOM 1371 N N . THR B 1 74 ? 5.148 13.781 14.906 1 89 74 THR B N 1
ATOM 1372 C CA . THR B 1 74 ? 5.348 14.906 15.812 1 89 74 THR B CA 1
ATOM 1373 C C . THR B 1 74 ? 4.074 15.734 15.93 1 89 74 THR B C 1
ATOM 1375 O O . THR B 1 74 ? 3.865 16.422 16.938 1 89 74 THR B O 1
ATOM 1378 N N . LEU B 1 75 ? 3.227 15.578 14.93 1 86.56 75 LEU B N 1
ATOM 1379 C CA . LEU B 1 75 ? 1.953 16.281 14.992 1 86.56 75 LEU B CA 1
ATOM 1380 C C . LEU B 1 75 ? 0.998 15.602 15.969 1 86.56 75 LEU B C 1
ATOM 1382 O O . LEU B 1 75 ? -0.008 16.188 16.375 1 86.56 75 LEU B O 1
ATOM 1386 N N . GLY B 1 76 ? 1.371 14.453 16.562 1 77.81 76 GLY B N 1
ATOM 1387 C CA . GLY B 1 76 ? 0.72 13.797 17.672 1 77.81 76 GLY B CA 1
ATOM 1388 C C . GLY B 1 76 ? -0.597 13.141 17.297 1 77.81 76 GLY B C 1
ATOM 1389 O O . GLY B 1 76 ? -1.32 12.641 18.172 1 77.81 76 GLY B O 1
ATOM 1390 N N . ARG B 1 77 ? -0.955 13.055 16.141 1 77.25 77 ARG B N 1
ATOM 1391 C CA . ARG B 1 77 ? -2.281 12.555 15.789 1 77.25 77 ARG B CA 1
ATOM 1392 C C . ARG B 1 77 ? -2.186 11.305 14.922 1 77.25 77 ARG B C 1
ATOM 1394 O O . ARG B 1 77 ? -3.195 10.82 14.406 1 77.25 77 ARG B O 1
ATOM 1401 N N . SER B 1 78 ? -0.874 10.766 14.914 1 88 78 SER B N 1
ATOM 1402 C CA . SER B 1 78 ? -0.794 9.633 14 1 88 78 SER B CA 1
ATOM 1403 C C . SER B 1 78 ? 0.402 8.742 14.328 1 88 78 SER B C 1
ATOM 1405 O O . SER B 1 78 ? 1.385 9.203 14.906 1 88 78 SER B O 1
ATOM 1407 N N . HIS B 1 79 ? 0.242 7.469 14.211 1 92.94 79 HIS B N 1
ATOM 1408 C CA . HIS B 1 79 ? 1.341 6.539 13.984 1 92.94 79 HIS B CA 1
ATOM 1409 C C . HIS B 1 79 ? 1.641 6.391 12.5 1 92.94 79 HIS B C 1
ATOM 1411 O O . HIS B 1 79 ? 0.723 6.262 11.688 1 92.94 79 HIS B O 1
ATOM 1417 N N . ALA B 1 80 ? 2.896 6.488 12.211 1 94.62 80 ALA B N 1
ATOM 1418 C CA . ALA B 1 80 ? 3.27 6.465 10.797 1 94.62 80 ALA B CA 1
ATOM 1419 C C . ALA B 1 80 ? 4.492 5.582 10.57 1 94.62 80 ALA B C 1
ATOM 1421 O O . ALA B 1 80 ? 5.492 5.699 11.281 1 94.62 80 ALA B O 1
ATOM 1422 N N . GLU B 1 81 ? 4.402 4.688 9.578 1 95.25 81 GLU B N 1
ATOM 1423 C CA . GLU B 1 81 ? 5.504 3.846 9.117 1 95.25 81 GLU B CA 1
ATOM 1424 C C . GLU B 1 81 ? 5.809 4.098 7.645 1 95.25 81 GLU B C 1
ATOM 1426 O O . GLU B 1 81 ? 4.895 4.25 6.832 1 95.25 81 GLU B O 1
ATOM 1431 N N . VAL B 1 82 ? 7.102 4.098 7.375 1 96.62 82 VAL B N 1
ATOM 1432 C CA . VAL B 1 82 ? 7.531 4.27 5.992 1 96.62 82 VAL B CA 1
ATOM 1433 C C . VAL B 1 82 ? 8.32 3.045 5.539 1 96.62 82 VAL B C 1
ATOM 1435 O O . VAL B 1 82 ? 9.242 2.598 6.23 1 96.62 82 VAL B O 1
ATOM 1438 N N . TRP B 1 83 ? 7.914 2.539 4.41 1 97.31 83 TRP B N 1
ATOM 1439 C CA . TRP B 1 83 ? 8.602 1.399 3.812 1 97.31 83 TRP B CA 1
ATOM 1440 C C . TRP B 1 83 ? 9.172 1.768 2.447 1 97.31 83 TRP B C 1
ATOM 1442 O O . TRP B 1 83 ? 8.5 2.402 1.635 1 97.31 83 TRP B O 1
ATOM 1452 N N . ALA B 1 84 ? 10.422 1.365 2.213 1 97.12 84 ALA B N 1
ATOM 1453 C CA . ALA B 1 84 ? 10.969 1.522 0.869 1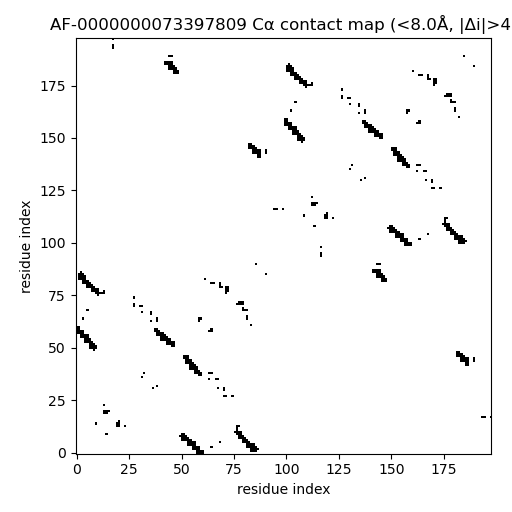 97.12 84 ALA B CA 1
ATOM 1454 C C . ALA B 1 84 ? 10.258 0.606 -0.123 1 97.12 84 ALA B C 1
ATOM 1456 O O . ALA B 1 84 ? 9.906 -0.528 0.211 1 97.12 84 ALA B O 1
ATOM 1457 N N . ALA B 1 85 ? 10.016 1.129 -1.287 1 97.62 85 ALA B N 1
ATOM 1458 C CA . ALA B 1 85 ? 9.266 0.39 -2.301 1 97.62 85 ALA B CA 1
ATOM 1459 C C . ALA B 1 85 ? 9.883 0.569 -3.682 1 97.62 85 ALA B C 1
ATOM 1461 O O . ALA B 1 85 ? 10.383 1.649 -4.012 1 97.62 85 ALA B O 1
ATOM 1462 N N . THR B 1 86 ? 9.867 -0.465 -4.422 1 96.19 86 THR B N 1
ATOM 1463 C CA . THR B 1 86 ? 10.312 -0.461 -5.812 1 96.19 86 THR B CA 1
ATOM 1464 C C . THR B 1 86 ? 9.219 -1.023 -6.727 1 96.19 86 THR B C 1
ATOM 1466 O O . THR B 1 86 ? 8.734 -2.135 -6.508 1 96.19 86 THR B O 1
ATOM 1469 N N . GLU B 1 87 ? 8.836 -0.147 -7.684 1 95.25 87 GLU B N 1
ATOM 1470 C CA . GLU B 1 87 ? 7.82 -0.623 -8.625 1 95.25 87 GLU B CA 1
ATOM 1471 C C . GLU B 1 87 ? 8.258 -1.916 -9.305 1 95.25 87 GLU B C 1
ATOM 1473 O O . GLU B 1 87 ? 9.445 -2.111 -9.562 1 95.25 87 GLU B O 1
ATOM 1478 N N . TRP B 1 88 ? 7.328 -2.689 -9.75 1 90.5 88 TRP B N 1
ATOM 1479 C CA . TRP B 1 88 ? 7.527 -4.078 -10.148 1 90.5 88 TRP B CA 1
ATOM 1480 C C . TRP B 1 88 ? 8.492 -4.172 -11.32 1 90.5 88 TRP B C 1
ATOM 1482 O O . TRP B 1 88 ? 9.406 -5.004 -11.32 1 90.5 88 TRP B O 1
ATOM 1492 N N . ARG B 1 89 ? 8.266 -3.355 -12.344 1 90.62 89 ARG B N 1
ATOM 1493 C CA . ARG B 1 89 ? 9.133 -3.402 -13.516 1 90.62 89 ARG B CA 1
ATOM 1494 C C . ARG B 1 89 ? 10.586 -3.164 -13.133 1 90.62 89 ARG B C 1
ATOM 1496 O O . ARG B 1 89 ? 11.477 -3.887 -13.586 1 90.62 89 ARG B O 1
ATOM 1503 N N . ALA B 1 90 ? 10.82 -2.174 -12.32 1 92.12 90 ALA B N 1
ATOM 1504 C CA . ALA B 1 90 ? 12.172 -1.855 -11.859 1 92.12 90 ALA B CA 1
ATOM 1505 C C . ALA B 1 90 ? 12.734 -2.982 -11 1 92.12 90 ALA B C 1
ATOM 1507 O O . ALA B 1 90 ? 13.922 -3.297 -11.086 1 92.12 90 ALA B O 1
ATOM 1508 N N . PHE B 1 91 ? 11.922 -3.562 -10.25 1 92.31 91 PHE B N 1
ATOM 1509 C CA . PHE B 1 91 ? 12.367 -4.641 -9.375 1 92.31 91 PHE B CA 1
ATOM 1510 C C . PHE B 1 91 ? 12.805 -5.855 -10.195 1 92.31 91 PHE B C 1
ATOM 1512 O O . PHE B 1 91 ? 13.812 -6.484 -9.883 1 92.31 91 PHE B O 1
ATOM 1519 N N . LYS B 1 92 ? 12.016 -6.141 -11.141 1 89.38 92 LYS B N 1
ATOM 1520 C CA . LYS B 1 92 ? 12.367 -7.258 -12.016 1 89.38 92 LYS B CA 1
ATOM 1521 C C . LYS B 1 92 ? 13.742 -7.047 -12.648 1 89.38 92 LYS B C 1
ATOM 1523 O O . LYS B 1 92 ? 14.523 -7.992 -12.789 1 89.38 92 LYS B O 1
ATOM 1528 N N . ALA B 1 93 ? 14.031 -5.816 -13.047 1 91.06 93 ALA B N 1
ATOM 1529 C CA . ALA B 1 93 ? 15.336 -5.484 -13.625 1 91.06 93 ALA B CA 1
ATOM 1530 C C . ALA B 1 93 ? 16.469 -5.758 -12.633 1 91.06 93 ALA B C 1
ATOM 1532 O O . ALA B 1 93 ? 17.531 -6.227 -13.016 1 91.06 93 ALA B O 1
ATOM 1533 N N . ILE B 1 94 ? 16.266 -5.48 -11.383 1 89.44 94 ILE B N 1
ATOM 1534 C CA . ILE B 1 94 ? 17.25 -5.727 -10.328 1 89.44 94 ILE B CA 1
ATOM 1535 C C . ILE B 1 94 ? 17.469 -7.227 -10.172 1 89.44 94 ILE B C 1
ATOM 1537 O O . ILE B 1 94 ? 18.625 -7.684 -10.102 1 89.44 94 ILE B O 1
ATOM 1541 N N . ILE B 1 95 ? 16.312 -7.977 -10.094 1 86.56 95 ILE B N 1
ATOM 1542 C CA . ILE B 1 95 ? 16.406 -9.422 -9.953 1 86.56 95 ILE B CA 1
ATOM 1543 C C . ILE B 1 95 ? 17.188 -10.008 -11.125 1 86.56 95 ILE B C 1
ATOM 1545 O O . ILE B 1 95 ? 18.031 -10.891 -10.93 1 86.56 95 ILE B O 1
ATOM 1549 N N . ASP B 1 96 ? 16.906 -9.484 -12.336 1 85.94 96 ASP B N 1
ATOM 1550 C CA . ASP B 1 96 ? 17.578 -9.961 -13.539 1 85.94 96 ASP B CA 1
ATOM 1551 C C . ASP B 1 96 ? 19.078 -9.703 -13.469 1 85.94 96 ASP B C 1
ATOM 1553 O O . ASP B 1 96 ? 19.875 -10.469 -14.016 1 85.94 96 ASP B O 1
ATOM 1557 N N . SER B 1 97 ? 19.422 -8.688 -12.797 1 87.88 97 SER B N 1
ATOM 1558 C CA . SER B 1 97 ? 20.828 -8.305 -12.719 1 87.88 97 SER B CA 1
ATOM 1559 C C . SER B 1 97 ? 21.594 -9.195 -11.742 1 87.88 97 SER B C 1
ATOM 1561 O O . SER B 1 97 ? 22.828 -9.258 -11.781 1 87.88 97 SER B O 1
ATOM 1563 N N . ILE B 1 98 ? 20.984 -9.703 -10.711 1 83.25 98 ILE B N 1
ATOM 1564 C CA . ILE B 1 98 ? 21.625 -10.57 -9.719 1 83.25 98 ILE B CA 1
ATOM 1565 C C . ILE B 1 98 ? 21.734 -11.992 -10.281 1 83.25 98 ILE B C 1
ATOM 1567 O O . ILE B 1 98 ? 22.625 -12.742 -9.883 1 83.25 98 ILE B O 1
ATOM 1571 N N . GLY B 1 99 ? 20.688 -12.438 -11.07 1 64.12 99 GLY B N 1
ATOM 1572 C CA . GLY B 1 99 ? 20.797 -13.758 -11.672 1 64.12 99 GLY B CA 1
ATOM 1573 C C . GLY B 1 99 ? 21.719 -13.789 -12.883 1 64.12 99 GLY B C 1
ATOM 1574 O O . GLY B 1 99 ? 22.703 -14.523 -12.898 1 64.12 99 GLY B O 1
#

Nearest PDB structures (foldseek):
  3zo7-assembly1_F  TM=6.427E-01  e=7.646E-04  Rhodococcus opacus
  3zo7-assembly1_E  TM=6.629E-01  e=1.070E-03  Rhodococcus opacus
  3znu-assembly1_I  TM=6.413E-01  e=1.144E-03  Rhodococcus opacus
  4fpi-assembly1_C  TM=6.423E-01  e=1.600E-03  Rhodococcus opacus
  1mli-assembly1_A  TM=6.375E-01  e=2.738E-03  Pseudomonas putida

Organism: Burkholderia thailandensis (strain ATCC 700388 / DSM 13276 / CCUG 48851 / CIP 106301 / E264) (NCBI:txid271848)

Solvent-accessible surface area (backbone atoms only — not comparable to full-atom values): 10332 Å² total; per-residue (Å²): 111,55,35,30,38,37,41,31,31,66,32,74,81,38,66,70,39,71,67,48,36,51,52,49,50,54,53,52,51,52,50,41,57,70,73,37,75,65,57,42,84,73,46,47,28,40,38,62,58,98,35,43,32,44,32,34,32,31,24,81,43,68,68,52,48,48,48,51,35,49,53,48,36,71,69,66,34,33,49,54,46,75,25,49,32,35,51,44,73,64,43,48,54,53,52,61,68,73,104,111,55,37,31,38,37,41,31,30,64,34,73,80,39,64,71,37,72,67,48,39,53,52,48,51,53,52,51,50,52,50,41,56,70,75,38,76,65,57,41,82,74,45,47,27,40,37,63,59,98,35,43,32,42,32,34,32,30,22,80,43,68,69,53,48,49,46,50,36,49,52,48,37,72,68,68,34,34,49,56,47,76,25,50,33,35,51,43,73,64,41,50,53,52,51,59,70,73,105

Foldseek 3Di:
DWKKKKFKAFAPQCVVDPVSVVVLVVVLVVVLVVPAPAKAWDDKDQDDDPTGIMTMIDGPDVVSVVVSQVSNVVVVTIHMDMDTDDDDVVVVVVVVVVD/DWKKKKFKAFAPVCVVDPVSVVVLVVVLVVVLVVPAPAKAWDDKDQDDDPTGIITMIDGPDPVSVVVSQVSNVVVVTIHMDMDTDDDDVVVVVVVVVVD

InterPro domains:
  IPR014845 Protein GYD/TTHA1554 [PF08734] (4-95)

Secondary structure (DSSP, 8-state):
--EEEEEEEE-GGGGS-HHHHHHHHHHHHHHHHHH-TT-EEEEEEEEESSSSEEEEEE-SSHHHHHHHHHHHHHTTSEEEEEEEEEEHHHHHHHHHHH-/--EEEEEEEE-GGGGS-HHHHHHHHHHHHHHHHHH-TT-EEEEEEEEESSSSEEEEEE-SSHHHHHHHHHHHHHTTSEEEEEEEEEEHHHHHHHHHHH-

pLDDT: mean 91.3, st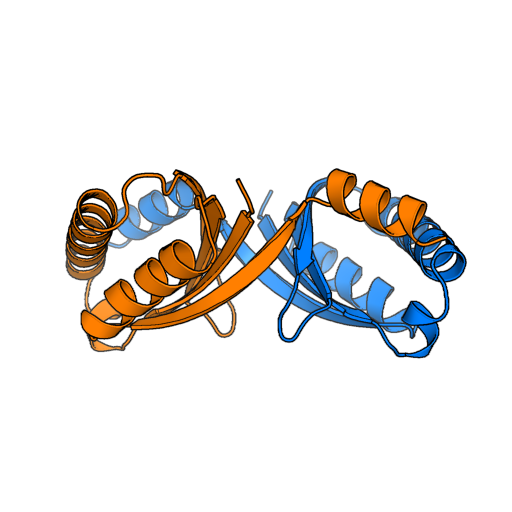d 6.56, range [63.94, 98.19]